Protein AF-A0A1B8NXX7-F1 (afdb_monomer)

Solvent-accessible surface area (backbone atoms only — not comparable to full-atom values): 15300 Å² total; per-residue (Å²): 86,82,46,83,43,42,28,40,75,86,68,54,41,67,58,52,61,53,50,56,52,49,51,54,49,50,52,52,58,51,59,72,60,68,81,78,84,85,76,93,71,86,88,77,88,86,77,96,66,80,82,75,74,80,62,68,41,69,60,50,75,46,65,58,26,34,38,41,37,36,33,58,68,74,38,28,37,39,37,39,34,59,30,30,37,42,32,43,58,38,33,61,90,40,70,19,51,37,38,36,35,36,33,40,34,34,22,77,40,79,88,56,92,66,47,47,30,40,32,45,37,39,38,39,29,32,39,28,50,34,69,92,72,37,37,30,36,34,31,59,29,37,36,42,34,45,32,26,53,48,89,50,88,55,66,27,41,40,36,39,36,23,55,33,36,36,42,30,64,79,75,34,30,40,38,35,40,67,28,36,40,39,36,37,42,58,42,77,84,68,15,96,51,77,43,56,35,40,32,38,31,30,38,43,31,37,63,79,79,23,32,35,39,41,35,70,32,36,39,35,41,69,79,59,43,39,34,38,34,39,37,40,35,37,43,66,88,80,65,25,31,40,39,37,43,40,38,37,53,74,23,40,48,54,67,57,26,56,45,53,75,60,66,74,94,65,99,50,95,67,64,54,53,71,43,63,44,76,45,80,45,71,51,66,60,66,95,69,85,85,85,127

Organism: Halomonas elongata (NCBI:txid2746)

Secondary structure (DSSP, 8-state):
-EEEEEE-TTS-BTTHHHHHHHHHHHHHHHHHHTTS--------------------EEEEEEEEEEEEEEETTTTEEEEEEEEEEEEEEE-TTS-EEEEEEEEEEEES-TT--S-SEEEEEEEEEEEE--TTTTEEEEEEEEEEEEEEETT---PEEEEEEEEEEEEETTTTEEEEEEEEEEEEE--GGG-SS-EEEEEEEEEEEETTTTEEEEEEEEEE-STT-EEEEEEEEE-TTTS-EEEEEEEEEEE-SHHHHHHTT-----SSTTTTSSEEEEEEEEEE--S-----

Structure (mmCIF, N/CA/C/O backbone):
data_AF-A0A1B8NXX7-F1
#
_entry.id   AF-A0A1B8NXX7-F1
#
loop_
_atom_site.group_PDB
_atom_site.id
_atom_site.type_symbol
_atom_site.label_atom_id
_atom_site.label_alt_id
_atom_site.label_comp_id
_atom_site.label_asym_id
_atom_site.label_entity_id
_atom_site.label_seq_id
_atom_site.pdbx_PDB_ins_code
_atom_site.Cartn_x
_atom_site.Cartn_y
_atom_site.Cartn_z
_atom_site.occupancy
_atom_site.B_iso_or_equiv
_atom_site.auth_seq_id
_atom_site.auth_comp_id
_atom_site.auth_asym_id
_atom_site.auth_atom_id
_atom_site.pdbx_PDB_model_num
ATOM 1 N N . MET A 1 1 ? -15.803 -15.867 15.260 1.00 80.62 1 MET A N 1
ATOM 2 C CA . MET A 1 1 ? -16.805 -14.784 15.061 1.00 80.62 1 MET A CA 1
ATOM 3 C C . MET A 1 1 ? -17.090 -14.702 13.572 1.00 80.62 1 MET A C 1
ATOM 5 O O . MET A 1 1 ? -16.125 -14.810 12.835 1.00 80.62 1 MET A O 1
ATOM 9 N N . LEU A 1 2 ? -18.342 -14.543 13.132 1.00 87.62 2 LEU A N 1
ATOM 10 C CA . LEU A 1 2 ? -18.685 -14.386 11.712 1.00 87.62 2 LEU A CA 1
ATOM 11 C C . LEU A 1 2 ? -19.425 -13.062 11.512 1.00 87.62 2 LEU A C 1
ATOM 13 O O . LEU A 1 2 ? -20.408 -12.810 12.207 1.00 87.62 2 LEU A O 1
ATOM 17 N N . LEU A 1 3 ? -18.960 -12.244 10.573 1.00 88.62 3 LEU A N 1
ATOM 18 C CA . LEU A 1 3 ? -19.584 -10.983 10.190 1.00 88.62 3 LEU A CA 1
ATOM 19 C C . LEU A 1 3 ? -19.850 -10.986 8.683 1.00 88.62 3 LEU A C 1
ATOM 21 O O . LEU A 1 3 ? -18.942 -11.250 7.905 1.00 88.62 3 LEU A O 1
ATOM 25 N N . ASN A 1 4 ? -21.080 -10.681 8.276 1.00 91.00 4 ASN A N 1
ATOM 26 C CA . ASN A 1 4 ? -21.446 -10.560 6.866 1.00 91.00 4 ASN A CA 1
ATOM 27 C C . ASN A 1 4 ? -21.765 -9.097 6.563 1.00 91.00 4 ASN A C 1
ATOM 29 O O . ASN A 1 4 ? -22.734 -8.544 7.087 1.00 91.00 4 ASN A O 1
ATOM 33 N N . LEU A 1 5 ? -20.934 -8.486 5.732 1.00 90.75 5 LEU A N 1
ATOM 34 C CA . LEU A 1 5 ? -21.058 -7.125 5.247 1.00 90.75 5 LEU A CA 1
ATOM 35 C C . LEU A 1 5 ? -21.502 -7.175 3.785 1.00 90.75 5 LEU A C 1
ATOM 37 O O . LEU A 1 5 ? -20.964 -7.940 2.987 1.00 90.75 5 LEU A O 1
ATOM 41 N N . ALA A 1 6 ? -22.497 -6.377 3.427 1.00 88.62 6 ALA A N 1
ATOM 42 C CA . ALA A 1 6 ? -22.993 -6.307 2.062 1.00 88.62 6 ALA A CA 1
ATOM 43 C C . ALA A 1 6 ? -23.267 -4.857 1.687 1.00 88.62 6 ALA A C 1
ATOM 45 O O . ALA A 1 6 ? -23.972 -4.168 2.424 1.00 88.62 6 ALA A O 1
ATOM 46 N N . ARG A 1 7 ? -22.720 -4.433 0.547 1.00 90.38 7 ARG A N 1
ATOM 47 C CA . ARG A 1 7 ? -23.064 -3.197 -0.150 1.00 90.38 7 ARG A CA 1
ATOM 48 C C . ARG A 1 7 ? -23.963 -3.531 -1.334 1.00 90.38 7 ARG A C 1
ATOM 50 O O . ARG A 1 7 ? -23.634 -4.409 -2.137 1.00 90.38 7 ARG A O 1
ATOM 57 N N . ASP A 1 8 ? -25.107 -2.861 -1.405 1.00 86.19 8 ASP A N 1
ATOM 58 C CA . ASP A 1 8 ? -26.057 -3.009 -2.506 1.00 86.19 8 ASP A CA 1
ATOM 59 C C . ASP A 1 8 ? -25.653 -2.189 -3.748 1.00 86.19 8 ASP A C 1
ATOM 61 O O . ASP A 1 8 ? -24.678 -1.440 -3.735 1.00 86.19 8 ASP A O 1
ATOM 65 N N . GLU A 1 9 ? -26.408 -2.332 -4.841 1.00 85.69 9 GLU A N 1
ATOM 66 C CA . GLU A 1 9 ? -26.177 -1.611 -6.106 1.00 85.69 9 GLU A CA 1
ATOM 67 C C . GLU A 1 9 ? -26.299 -0.084 -5.966 1.00 85.69 9 GLU A C 1
ATOM 69 O O . GLU A 1 9 ? -25.769 0.659 -6.789 1.00 85.69 9 GLU A O 1
ATOM 74 N N . SER A 1 10 ? -26.985 0.397 -4.922 1.00 83.56 10 SER A N 1
ATOM 75 C CA . SER A 1 10 ? -27.100 1.826 -4.617 1.00 83.56 10 SER A CA 1
ATOM 76 C C . SER A 1 10 ? -25.928 2.359 -3.788 1.00 83.56 10 SER A C 1
ATOM 78 O O . SER A 1 10 ? -25.893 3.547 -3.470 1.00 83.56 10 SER A O 1
ATOM 80 N N . GLY A 1 11 ? -24.965 1.496 -3.448 1.00 79.75 11 GLY A N 1
ATOM 81 C CA . GLY A 1 11 ? -23.785 1.830 -2.659 1.00 79.75 11 GLY A CA 1
ATOM 82 C C . GLY A 1 11 ? -23.995 1.752 -1.144 1.00 79.75 11 GLY A C 1
ATOM 83 O O . GLY A 1 11 ? -23.037 1.961 -0.399 1.00 79.75 11 GLY A O 1
ATOM 84 N N . ARG A 1 12 ? -25.200 1.401 -0.676 1.00 84.12 12 ARG A N 1
ATOM 85 C CA . ARG A 1 12 ? -25.544 1.360 0.751 1.00 84.12 12 ARG A CA 1
ATOM 86 C C . ARG A 1 12 ? -25.108 0.049 1.393 1.00 84.12 12 ARG A C 1
ATOM 88 O O . ARG A 1 12 ? -25.485 -1.037 0.946 1.00 84.12 12 ARG A O 1
ATOM 95 N N . GLY A 1 13 ? -24.333 0.150 2.468 1.00 86.62 13 GLY A N 1
ATOM 96 C CA . GLY A 1 13 ? -23.908 -0.981 3.291 1.00 86.62 13 GLY A CA 1
ATOM 97 C C . GLY A 1 13 ? -24.929 -1.387 4.360 1.00 86.62 13 GLY A C 1
ATOM 98 O O . GLY A 1 13 ? -25.549 -0.542 5.001 1.00 86.62 13 GLY A O 1
ATOM 99 N N . ASN A 1 14 ? -25.043 -2.682 4.668 1.00 86.31 14 ASN A N 1
ATOM 100 C CA . ASN A 1 14 ? -25.844 -3.151 5.812 1.00 86.31 14 ASN A CA 1
ATOM 101 C C . ASN A 1 14 ? -25.307 -2.677 7.184 1.00 86.31 14 ASN A C 1
ATOM 103 O O . ASN A 1 14 ? -26.033 -2.731 8.177 1.00 86.31 14 ASN A O 1
ATOM 107 N N . TRP A 1 15 ? -24.054 -2.212 7.251 1.00 84.81 15 TRP A N 1
ATOM 108 C CA . TRP A 1 15 ? -23.453 -1.618 8.450 1.00 84.81 15 TRP A CA 1
ATOM 109 C C . TRP A 1 15 ? -23.796 -0.136 8.639 1.00 84.81 15 TRP A C 1
ATOM 111 O O . TRP A 1 15 ? -23.736 0.341 9.768 1.00 84.81 15 TRP A O 1
ATOM 121 N N . GLU A 1 16 ? -24.194 0.586 7.590 1.00 82.00 16 GLU A N 1
ATOM 122 C CA . GLU A 1 16 ? -24.576 2.003 7.702 1.00 82.00 16 GLU A CA 1
ATOM 123 C C . GLU A 1 16 ? -25.810 2.147 8.592 1.00 82.00 16 GLU A C 1
ATOM 125 O O . GLU A 1 16 ? -25.815 2.942 9.523 1.00 82.00 16 GLU A O 1
ATOM 130 N N . THR A 1 17 ? -26.791 1.255 8.431 1.00 77.94 17 THR A N 1
ATOM 131 C CA . THR A 1 17 ? -27.968 1.203 9.309 1.00 77.94 17 THR A CA 1
ATOM 132 C C . THR A 1 17 ? -27.603 0.922 10.771 1.00 77.94 17 THR A C 1
ATOM 134 O O . THR A 1 17 ? -28.289 1.391 11.675 1.00 77.94 17 THR A O 1
ATOM 137 N N . LEU A 1 18 ? -26.534 0.160 11.036 1.00 77.50 18 LEU A N 1
ATOM 138 C CA . LEU A 1 18 ? -26.056 -0.074 12.404 1.00 77.50 18 LEU A CA 1
ATOM 139 C C . LEU A 1 18 ? -25.405 1.183 12.994 1.00 77.50 18 LEU A C 1
ATOM 141 O O . LEU A 1 18 ? -25.612 1.458 14.172 1.00 77.50 18 LEU A O 1
ATOM 145 N N . ILE A 1 19 ? -24.658 1.944 12.192 1.00 76.81 19 ILE A N 1
ATOM 146 C CA . ILE A 1 19 ? -24.035 3.206 12.614 1.00 76.81 19 ILE A CA 1
ATOM 147 C C . ILE A 1 19 ? -25.118 4.257 12.883 1.00 76.81 19 ILE A C 1
ATOM 149 O O . ILE A 1 19 ? -25.171 4.785 13.988 1.00 76.81 19 ILE A O 1
ATOM 153 N N . GLU A 1 20 ? -26.066 4.447 11.961 1.00 76.81 20 GLU A N 1
ATOM 154 C CA . GLU A 1 20 ? -27.216 5.354 12.128 1.00 76.81 20 GLU A CA 1
ATOM 155 C C . GLU A 1 20 ? -28.037 5.021 13.391 1.00 76.81 20 GLU A C 1
ATOM 157 O O . GLU A 1 20 ? -28.522 5.899 14.111 1.00 76.81 20 GLU A O 1
ATOM 162 N N . GLN A 1 21 ? -28.190 3.729 13.702 1.00 71.62 21 GLN A N 1
ATOM 163 C CA . GLN A 1 21 ? -28.854 3.274 14.926 1.00 71.62 21 GLN A CA 1
ATOM 164 C C . GLN A 1 21 ? -28.031 3.527 16.194 1.00 71.62 21 GLN A C 1
ATOM 166 O O . GLN A 1 21 ? -28.613 3.737 17.259 1.00 71.62 21 GLN A O 1
ATOM 171 N N . LEU A 1 22 ? -26.701 3.467 16.121 1.00 71.94 22 LEU A N 1
ATOM 172 C CA . LEU A 1 22 ? -25.828 3.757 17.259 1.00 71.94 22 LEU A CA 1
ATOM 173 C C . LEU A 1 22 ? -25.773 5.263 17.534 1.00 71.94 22 LEU A C 1
ATOM 175 O O . LEU A 1 22 ? -25.890 5.659 18.692 1.00 71.94 22 LEU A O 1
ATOM 179 N N . GLU A 1 23 ? -25.692 6.085 16.490 1.00 72.62 23 GLU A N 1
ATOM 180 C CA . GLU A 1 23 ? -25.709 7.550 16.575 1.00 72.62 23 GLU A CA 1
ATOM 181 C C . GLU A 1 23 ? -27.043 8.055 17.139 1.00 72.62 23 GLU A C 1
ATOM 183 O O . GLU A 1 23 ? -27.062 8.746 18.157 1.00 72.62 23 GLU A O 1
ATOM 188 N N . SER A 1 24 ? -28.174 7.591 16.592 1.00 67.38 24 SER A N 1
ATOM 189 C CA . SER A 1 24 ? -29.511 7.959 17.093 1.00 67.38 24 SER A CA 1
ATOM 190 C C . SER A 1 24 ? -29.778 7.495 18.532 1.00 67.38 24 SER A C 1
ATOM 192 O O . SER A 1 24 ? -30.510 8.153 19.276 1.00 67.38 24 SER A O 1
ATOM 194 N N . ARG A 1 25 ? -29.184 6.377 18.977 1.00 64.12 25 ARG A N 1
ATOM 195 C CA . ARG A 1 25 ? -29.268 5.934 20.382 1.00 64.12 25 ARG A CA 1
ATOM 196 C C . ARG A 1 25 ? -28.368 6.753 21.302 1.00 64.12 25 ARG A C 1
ATOM 198 O O . ARG A 1 25 ? -28.756 6.968 22.449 1.00 64.12 25 ARG A O 1
ATOM 205 N N . GLY A 1 26 ? -27.204 7.187 20.820 1.00 58.75 26 GLY A N 1
ATOM 206 C CA . GLY A 1 26 ? -26.323 8.114 21.529 1.00 58.75 26 GLY A CA 1
ATOM 207 C C . GLY A 1 26 ? -27.024 9.445 21.789 1.00 58.75 26 GLY A C 1
ATOM 208 O O . GLY A 1 26 ? -27.137 9.863 22.939 1.00 58.75 26 GLY A O 1
ATOM 209 N N . GLU A 1 27 ? -27.632 10.021 20.750 1.00 57.03 27 GLU A N 1
ATOM 210 C CA . GLU A 1 27 ? -28.419 11.257 20.843 1.00 57.03 27 GLU A CA 1
ATOM 211 C C . GLU A 1 27 ? -29.647 11.111 21.755 1.00 57.03 27 GLU A C 1
ATOM 213 O O . GLU A 1 27 ? -29.958 12.010 22.535 1.00 57.03 27 GLU A O 1
ATOM 218 N N . ALA A 1 28 ? -30.341 9.967 21.717 1.00 57.09 28 ALA A N 1
ATOM 219 C CA . ALA A 1 28 ? -31.478 9.702 22.600 1.00 57.09 28 ALA A CA 1
ATOM 220 C C . ALA A 1 28 ? -31.059 9.541 24.075 1.00 57.09 28 ALA A C 1
ATOM 222 O O . ALA A 1 28 ? -31.780 9.982 24.969 1.00 57.09 28 ALA A O 1
ATOM 223 N N . ALA A 1 29 ? -29.900 8.935 24.349 1.00 52.94 29 ALA A N 1
ATOM 224 C CA . ALA A 1 29 ? -29.359 8.829 25.704 1.00 52.94 29 ALA A CA 1
ATOM 225 C C . ALA A 1 29 ? -28.900 10.197 26.244 1.00 52.94 29 ALA A C 1
ATOM 227 O O . ALA A 1 29 ? -29.138 10.508 27.411 1.00 52.94 29 ALA A O 1
ATOM 228 N N . GLU A 1 30 ? -28.315 11.037 25.388 1.00 48.12 30 GLU A N 1
ATOM 229 C CA . GLU A 1 30 ? -27.894 12.404 25.713 1.00 48.12 30 GLU A CA 1
ATOM 230 C C . GLU A 1 30 ? -29.099 13.347 25.908 1.00 48.12 30 GLU A C 1
ATOM 232 O O . GLU A 1 30 ? -29.152 14.118 26.867 1.00 48.12 30 GLU A O 1
ATOM 237 N N . SER A 1 31 ? -30.150 13.190 25.096 1.00 50.47 31 SER A N 1
ATOM 238 C CA . SER A 1 31 ? -31.440 13.887 25.218 1.00 50.47 31 SER A CA 1
ATOM 239 C C . SER A 1 31 ? -32.171 13.601 26.537 1.00 50.47 31 SER A C 1
ATOM 241 O O . SER A 1 31 ? -32.810 14.503 27.088 1.00 50.47 31 SER A O 1
ATOM 243 N N . VAL A 1 32 ? -32.080 12.377 27.067 1.00 52.72 32 VAL A N 1
ATOM 244 C CA . VAL A 1 32 ? -32.703 11.994 28.350 1.00 52.72 32 VAL A CA 1
ATOM 245 C C . VAL A 1 32 ? -31.950 12.586 29.551 1.00 52.72 32 VAL A C 1
ATOM 247 O O . VAL A 1 32 ? -32.547 12.791 30.607 1.00 52.72 32 VAL A O 1
ATOM 250 N N . LEU A 1 33 ? -30.668 12.924 29.391 1.00 49.09 33 LEU A N 1
ATOM 251 C CA . LEU A 1 33 ? -29.847 13.564 30.425 1.00 49.09 33 LEU A CA 1
ATOM 252 C C . LEU A 1 33 ? -29.915 15.108 30.390 1.00 49.09 33 LEU A C 1
ATOM 254 O O . LEU A 1 33 ? -29.458 15.763 31.328 1.00 49.09 33 LEU A O 1
ATOM 258 N N . ALA A 1 34 ? -30.511 15.701 29.349 1.00 47.78 34 ALA A N 1
ATOM 259 C CA . ALA A 1 34 ? -30.426 17.135 29.062 1.00 47.78 34 ALA A CA 1
ATOM 260 C C . ALA A 1 34 ? -31.384 18.078 29.836 1.00 47.78 34 ALA A C 1
ATOM 262 O O . ALA A 1 34 ? -31.214 19.293 29.715 1.00 47.78 34 ALA A O 1
ATOM 263 N N . PRO A 1 35 ? -32.338 17.617 30.677 1.00 49.75 35 PRO A N 1
ATOM 264 C CA . PRO A 1 35 ? -32.874 18.518 31.697 1.00 49.75 35 PRO A CA 1
ATOM 265 C C . PRO A 1 35 ? -33.029 17.831 33.062 1.00 49.75 35 PRO A C 1
ATOM 267 O O . PRO A 1 35 ? -34.138 17.652 33.558 1.00 49.75 35 PRO A O 1
ATOM 270 N N . ALA A 1 36 ? -31.914 17.488 33.711 1.00 44.44 36 ALA A N 1
ATOM 271 C CA . ALA A 1 36 ? -31.876 17.260 35.165 1.00 44.44 36 ALA A CA 1
ATOM 272 C C . ALA A 1 36 ? -30.928 18.230 35.905 1.00 44.44 36 ALA A C 1
ATOM 274 O O . ALA A 1 36 ? -30.632 18.032 37.080 1.00 44.44 36 ALA A O 1
ATOM 275 N N . SER A 1 37 ? -30.506 19.314 35.245 1.00 48.91 37 SER A N 1
ATOM 276 C CA . SER A 1 37 ? -29.650 20.363 35.817 1.00 48.91 37 SER A CA 1
ATOM 277 C C . SER A 1 37 ? -30.379 21.706 35.830 1.00 48.91 37 SER A C 1
ATOM 279 O O . SER A 1 37 ? -30.049 22.622 35.085 1.00 48.91 37 SER A O 1
ATOM 281 N N . ALA A 1 38 ? -31.408 21.828 36.668 1.00 43.38 38 ALA A N 1
ATOM 282 C CA . ALA A 1 38 ? -31.997 23.121 37.010 1.00 43.38 38 ALA A CA 1
ATOM 283 C C . ALA A 1 38 ? -32.486 23.114 38.464 1.00 43.38 38 ALA A C 1
ATOM 285 O O . ALA A 1 38 ? -33.669 22.960 38.753 1.00 43.38 38 ALA A O 1
ATOM 286 N N . GLY A 1 39 ? -31.548 23.295 39.389 1.00 35.66 39 GLY A N 1
ATOM 287 C CA . GLY A 1 39 ? -31.825 23.680 40.768 1.00 35.66 39 GLY A CA 1
ATOM 288 C C . GLY A 1 39 ? -30.662 24.534 41.271 1.00 35.66 39 GLY A C 1
ATOM 289 O O . GLY A 1 39 ? -29.525 24.073 41.193 1.00 35.66 39 GLY A O 1
ATOM 290 N N . PRO A 1 40 ? -30.882 25.779 41.729 1.00 42.19 40 PRO A N 1
ATOM 291 C CA . PRO A 1 40 ? -29.787 26.609 42.196 1.00 42.19 40 PRO A CA 1
ATOM 292 C C . PRO A 1 40 ? -29.363 26.120 43.581 1.00 42.19 40 PRO A C 1
ATOM 294 O O . PRO A 1 40 ? -30.152 26.184 44.522 1.00 42.19 40 PRO A O 1
ATOM 297 N N . ASN A 1 41 ? -28.120 25.658 43.713 1.00 36.56 41 ASN A N 1
ATOM 298 C CA . ASN A 1 41 ? -27.480 25.513 45.015 1.00 36.56 41 ASN A CA 1
ATOM 299 C C . ASN A 1 41 ? -26.355 26.555 45.119 1.00 36.56 41 ASN A C 1
ATOM 301 O O . ASN A 1 41 ? -25.335 26.400 44.445 1.00 36.56 41 ASN A O 1
ATOM 305 N N . PRO A 1 42 ? -26.529 27.643 45.889 1.00 46.88 42 PRO A N 1
ATOM 306 C CA . PRO A 1 42 ? -25.402 28.451 46.316 1.00 46.88 42 PRO A CA 1
ATOM 307 C C . PRO A 1 42 ? -24.670 27.666 47.415 1.00 46.88 42 PRO A C 1
ATOM 309 O O . PRO A 1 42 ? -25.308 27.070 48.275 1.00 46.88 42 PRO A O 1
ATOM 312 N N . ASP A 1 43 ? -23.343 27.665 47.369 1.00 44.78 43 ASP A N 1
ATOM 313 C CA . ASP A 1 43 ? -22.433 26.965 48.287 1.00 44.78 43 ASP A CA 1
ATOM 314 C C . ASP A 1 43 ? -22.264 25.453 48.056 1.00 44.78 43 ASP A C 1
ATOM 316 O O . ASP A 1 43 ? -22.745 24.600 48.800 1.00 44.78 43 ASP A O 1
ATOM 320 N N . ALA A 1 44 ? -21.444 25.125 47.057 1.00 35.25 44 ALA A N 1
ATOM 321 C CA . ALA A 1 44 ? -20.564 23.964 47.115 1.00 35.25 44 ALA A CA 1
ATOM 322 C C . ALA A 1 44 ? -19.275 24.286 46.350 1.00 35.25 44 ALA A C 1
ATOM 324 O O . ALA A 1 44 ? -19.182 24.138 45.135 1.00 35.25 44 ALA A O 1
ATOM 325 N N . THR A 1 45 ? -18.277 24.786 47.071 1.00 40.41 45 THR A N 1
ATOM 326 C CA . THR A 1 45 ? -16.886 24.575 46.682 1.00 40.41 45 THR A CA 1
ATOM 327 C C . THR A 1 45 ? -16.548 23.091 46.857 1.00 40.41 45 THR A C 1
ATOM 329 O O . THR A 1 45 ? -17.081 22.445 47.759 1.00 40.41 45 THR A O 1
ATOM 332 N N . VAL A 1 46 ? -15.606 22.617 46.033 1.00 34.41 46 VAL A N 1
ATOM 333 C CA . VAL A 1 46 ? -14.827 21.362 46.105 1.00 34.41 46 VAL A CA 1
ATOM 334 C C . VAL A 1 46 ? -15.106 20.335 44.983 1.00 34.41 46 VAL A C 1
ATOM 336 O O . VAL A 1 46 ? -16.114 19.636 44.963 1.00 34.41 46 VAL A O 1
ATOM 339 N N . ASP A 1 47 ? -14.082 20.272 44.120 1.00 31.73 47 ASP A N 1
ATOM 340 C CA . ASP A 1 47 ? -13.539 19.199 43.274 1.00 31.73 47 ASP A CA 1
ATOM 341 C C . ASP A 1 47 ? -14.271 18.717 42.011 1.00 31.73 47 ASP A C 1
ATOM 343 O O . ASP A 1 47 ? -14.978 17.710 41.984 1.00 31.73 47 ASP A O 1
ATOM 347 N N . GLU A 1 48 ? -13.895 19.352 40.893 1.00 38.94 48 GLU A N 1
ATOM 348 C CA . GLU A 1 48 ? -13.763 18.696 39.591 1.00 38.94 48 GLU A CA 1
ATOM 349 C C . GLU A 1 48 ? -12.732 17.558 39.685 1.00 38.94 48 GLU A C 1
ATOM 351 O O . GLU A 1 48 ? -11.535 17.725 39.469 1.00 38.94 48 GLU A O 1
ATOM 356 N N . SER A 1 49 ? -13.192 16.362 40.027 1.00 37.25 49 SER A N 1
ATOM 357 C CA . SER A 1 49 ? -12.477 15.123 39.732 1.00 37.25 49 SER A CA 1
ATOM 358 C C . SER A 1 49 ? -13.402 14.255 38.903 1.00 37.25 49 SER A C 1
ATOM 360 O O . SER A 1 49 ? -14.074 13.357 39.411 1.00 37.25 49 SER A O 1
ATOM 362 N N . GLY A 1 50 ? -13.453 14.560 37.604 1.00 38.94 50 GLY A N 1
ATOM 363 C CA . GLY A 1 50 ? -13.948 13.619 36.613 1.00 38.94 50 GLY A CA 1
ATOM 364 C C . GLY A 1 50 ? -13.188 12.311 36.800 1.00 38.94 50 GLY A C 1
ATOM 365 O O . GLY A 1 50 ? -11.966 12.275 36.669 1.00 38.94 50 GLY A O 1
ATOM 366 N N . LEU A 1 51 ? -13.901 11.260 37.197 1.00 33.97 51 LEU A N 1
ATOM 367 C CA . LEU A 1 51 ? -13.359 9.917 37.354 1.00 33.97 51 LEU A CA 1
ATOM 368 C C . LEU A 1 51 ? -12.871 9.431 35.984 1.00 33.97 51 LEU A C 1
ATOM 370 O O . LEU A 1 51 ? -13.616 8.796 35.240 1.00 33.97 51 LEU A O 1
ATOM 374 N N . SER A 1 52 ? -11.614 9.718 35.650 1.00 45.28 52 SER A N 1
ATOM 375 C CA . SER A 1 52 ? -10.895 9.014 34.599 1.00 45.28 52 SER A CA 1
ATOM 376 C C . SER A 1 52 ? -10.693 7.588 35.095 1.00 45.28 52 SER A C 1
ATOM 378 O O . SER A 1 52 ? -9.755 7.254 35.821 1.00 45.28 52 SER A O 1
ATOM 380 N N . VAL A 1 53 ? -11.645 6.715 34.770 1.00 50.59 53 VAL A N 1
ATOM 381 C CA . VAL A 1 53 ? -11.431 5.279 34.903 1.00 50.59 53 VAL A CA 1
ATOM 382 C C . VAL A 1 53 ? -10.278 4.959 33.961 1.00 50.59 53 VAL A C 1
ATOM 384 O O . VAL A 1 53 ? -10.469 4.875 32.753 1.00 50.59 53 VAL A O 1
ATOM 387 N N . ALA A 1 54 ? -9.071 4.829 34.513 1.00 53.97 54 ALA A N 1
ATOM 388 C CA . ALA A 1 54 ? -7.892 4.392 33.783 1.00 53.97 54 ALA A CA 1
ATOM 389 C C . ALA A 1 54 ? -8.105 2.928 33.369 1.00 53.97 54 ALA A C 1
ATOM 391 O O . ALA A 1 54 ? -7.680 1.993 34.055 1.00 53.97 54 ALA A O 1
ATOM 392 N N . LEU A 1 55 ? -8.844 2.734 32.275 1.00 60.91 55 LEU A N 1
ATOM 393 C CA . LEU A 1 55 ? -9.190 1.437 31.725 1.00 60.91 55 LEU A CA 1
ATOM 394 C C . LEU A 1 55 ? -7.914 0.800 31.176 1.00 60.91 55 LEU A C 1
ATOM 396 O O . LEU A 1 55 ? -7.493 1.059 30.056 1.00 60.91 55 LEU A O 1
ATOM 400 N N . ASN A 1 56 ? -7.279 -0.030 31.994 1.00 62.31 56 ASN A N 1
ATOM 401 C CA . ASN A 1 56 ? -6.144 -0.843 31.584 1.00 62.31 56 ASN A CA 1
ATOM 402 C C . ASN A 1 56 ? -6.646 -2.255 31.309 1.00 62.31 56 ASN A C 1
ATOM 404 O O . ASN A 1 56 ? -6.957 -3.002 32.238 1.00 62.31 56 ASN A O 1
ATOM 408 N N . ILE A 1 57 ? -6.721 -2.631 30.035 1.00 75.75 57 ILE A N 1
ATOM 409 C CA . ILE A 1 57 ? -7.105 -3.987 29.651 1.00 75.75 57 ILE A CA 1
ATOM 410 C C . ILE A 1 57 ? -5.823 -4.809 29.518 1.00 75.75 57 ILE A C 1
ATOM 412 O O . ILE A 1 57 ? -4.968 -4.535 28.676 1.00 75.75 57 ILE A O 1
ATOM 416 N N . ALA A 1 58 ? -5.682 -5.840 30.353 1.00 69.69 58 ALA A N 1
ATOM 417 C CA . ALA A 1 58 ? -4.478 -6.674 30.384 1.00 69.69 58 ALA A CA 1
ATOM 418 C C . ALA A 1 58 ? -4.145 -7.270 29.003 1.00 69.69 58 ALA A C 1
ATOM 420 O O . ALA A 1 58 ? -2.992 -7.255 28.564 1.00 69.69 58 ALA A O 1
ATOM 421 N N . SER A 1 59 ? -5.163 -7.748 28.288 1.00 80.50 59 SER A N 1
ATOM 422 C CA . SER A 1 59 ? -5.033 -8.192 26.905 1.00 80.50 59 SER A CA 1
ATOM 423 C C . SER A 1 59 ? -6.373 -8.190 26.189 1.00 80.50 59 SER A C 1
ATOM 425 O O . SER A 1 59 ? -7.387 -8.544 26.788 1.00 80.50 59 SER A O 1
ATOM 427 N N . VAL A 1 60 ? -6.351 -7.888 24.896 1.00 83.19 60 VAL A N 1
ATOM 428 C CA . VAL A 1 60 ? -7.479 -8.100 23.983 1.00 83.19 60 VAL A CA 1
ATOM 429 C C . VAL A 1 60 ? -7.075 -9.186 23.002 1.00 83.19 60 VAL A C 1
ATOM 431 O O . VAL A 1 60 ? -5.966 -9.150 22.468 1.00 83.19 60 VAL A O 1
ATOM 434 N N . GLN A 1 61 ? -7.952 -10.165 22.792 1.00 85.94 61 GLN A N 1
ATOM 435 C CA . GLN A 1 61 ? -7.727 -11.238 21.836 1.00 85.94 61 GLN A CA 1
ATOM 436 C C . GLN A 1 61 ? -8.990 -11.499 21.024 1.00 85.94 61 GLN A C 1
ATOM 438 O O . GLN A 1 61 ? -10.062 -11.724 21.582 1.00 85.94 61 GLN A O 1
ATOM 443 N N . VAL A 1 62 ? -8.833 -11.504 19.708 1.00 87.12 62 VAL A N 1
ATOM 444 C CA . VAL A 1 62 ? -9.804 -12.046 18.761 1.00 87.12 62 VAL A CA 1
ATOM 445 C C . VAL A 1 62 ? -9.143 -13.257 18.129 1.00 87.12 62 VAL A C 1
ATOM 447 O O . VAL A 1 62 ? -8.002 -13.158 17.684 1.00 87.12 62 VAL A O 1
ATOM 450 N N . HIS A 1 63 ? -9.844 -14.386 18.100 1.00 90.75 63 HIS A N 1
ATOM 451 C CA . HIS A 1 63 ? -9.356 -15.621 17.490 1.00 90.75 63 HIS A CA 1
ATOM 452 C C . HIS A 1 63 ? -10.339 -16.100 16.436 1.00 90.75 63 HIS A C 1
ATOM 454 O O . HIS A 1 63 ? -11.551 -16.104 16.681 1.00 90.75 63 HIS A O 1
ATOM 460 N N . GLN A 1 64 ? -9.805 -16.530 15.292 1.00 85.88 64 GLN A N 1
ATOM 461 C CA . GLN A 1 64 ? -10.568 -17.172 14.216 1.00 85.88 64 GLN A CA 1
ATOM 462 C C . GLN A 1 64 ? -11.830 -16.374 13.836 1.00 85.88 64 GLN A C 1
ATOM 464 O O . GLN A 1 64 ? -12.949 -16.894 13.757 1.00 85.88 64 GLN A O 1
ATOM 469 N N . GLY A 1 65 ? -11.663 -15.062 13.674 1.00 90.00 65 GLY A N 1
ATOM 470 C CA . GLY A 1 65 ? -12.679 -14.215 13.072 1.00 90.00 65 GLY A CA 1
ATOM 471 C C . GLY A 1 65 ? -12.809 -14.509 11.578 1.00 90.00 65 GLY A C 1
ATOM 472 O O . GLY A 1 65 ? -11.829 -14.858 10.918 1.00 90.00 65 GLY A O 1
ATOM 473 N N . GLN A 1 66 ? -14.020 -14.349 11.063 1.00 94.00 66 GLN A N 1
ATOM 474 C CA . GLN A 1 66 ? -14.318 -14.364 9.644 1.00 94.00 66 GLN A CA 1
ATOM 475 C C . GLN A 1 66 ? -15.203 -13.165 9.309 1.00 94.00 66 GLN A C 1
ATOM 477 O O . GLN A 1 66 ? -16.181 -12.892 10.013 1.00 94.00 66 GLN A O 1
ATOM 482 N N . VAL A 1 67 ? -14.858 -12.459 8.239 1.00 93.00 67 VAL A N 1
ATOM 483 C CA . VAL A 1 67 ? -15.661 -11.375 7.677 1.00 93.00 67 VAL A CA 1
ATOM 484 C C . VAL A 1 67 ? -15.879 -11.671 6.204 1.00 93.00 67 VAL A C 1
ATOM 486 O O . VAL A 1 67 ? -14.918 -11.830 5.464 1.00 93.00 67 VAL A O 1
ATOM 489 N N . ASN A 1 68 ? -17.131 -11.720 5.777 1.00 92.88 68 ASN A N 1
ATOM 490 C CA . ASN A 1 68 ? -17.486 -11.832 4.371 1.00 92.88 68 ASN A CA 1
ATOM 491 C C . ASN A 1 68 ? -18.019 -10.477 3.926 1.00 92.88 68 ASN A C 1
ATOM 493 O O . ASN A 1 68 ? -19.006 -10.006 4.486 1.00 92.88 68 ASN A O 1
ATOM 497 N N . TYR A 1 69 ? -17.383 -9.852 2.946 1.00 91.50 69 TYR A N 1
ATOM 498 C CA . TYR A 1 69 ? -17.819 -8.599 2.353 1.00 91.50 69 TYR A CA 1
ATOM 499 C C . TYR A 1 69 ? -18.241 -8.830 0.904 1.00 91.50 69 TYR A C 1
ATOM 501 O O . TYR A 1 69 ? -17.463 -9.330 0.098 1.00 91.50 69 TYR A O 1
ATOM 509 N N . ARG A 1 70 ? -19.483 -8.486 0.562 1.00 90.19 70 ARG A N 1
ATOM 510 C CA . ARG A 1 70 ? -19.991 -8.525 -0.814 1.00 90.19 70 ARG A CA 1
ATOM 511 C C . ARG A 1 70 ? -20.287 -7.110 -1.286 1.00 90.19 70 ARG A C 1
ATOM 513 O O . ARG A 1 70 ? -21.077 -6.414 -0.656 1.00 90.19 70 ARG A O 1
ATOM 520 N N . ASP A 1 71 ? -19.693 -6.724 -2.403 1.00 87.38 71 ASP A N 1
ATOM 521 C CA . ASP A 1 71 ? -19.917 -5.444 -3.060 1.00 87.38 71 ASP A CA 1
ATOM 522 C C . ASP A 1 71 ? -20.613 -5.682 -4.402 1.00 87.38 71 ASP A C 1
ATOM 524 O O . ASP A 1 71 ? -19.991 -6.156 -5.351 1.00 87.38 71 ASP A O 1
ATOM 528 N N . ALA A 1 72 ? -21.919 -5.408 -4.467 1.00 83.75 72 ALA A N 1
ATOM 529 C CA . ALA A 1 72 ? -22.687 -5.577 -5.701 1.00 83.75 72 ALA A CA 1
ATOM 530 C C . ALA A 1 72 ? -22.373 -4.493 -6.743 1.00 83.75 72 ALA A C 1
ATOM 532 O O . ALA A 1 72 ? -22.550 -4.730 -7.930 1.00 83.75 72 ALA A O 1
ATOM 533 N N . GLN A 1 73 ? -21.893 -3.321 -6.316 1.00 81.62 73 GLN A N 1
ATOM 534 C CA . GLN A 1 73 ? -21.580 -2.211 -7.215 1.00 81.62 73 GLN A CA 1
ATOM 535 C C . GLN A 1 73 ? -20.260 -2.443 -7.960 1.00 81.62 73 GLN A C 1
ATOM 537 O O . GLN A 1 73 ? -20.134 -2.081 -9.126 1.00 81.62 73 GLN A O 1
ATOM 542 N N . ALA A 1 74 ? -19.282 -3.038 -7.277 1.00 81.44 74 ALA A N 1
ATOM 543 C CA . ALA A 1 74 ? -17.978 -3.380 -7.841 1.00 81.44 74 ALA A CA 1
ATOM 544 C C . ALA A 1 74 ? -17.870 -4.848 -8.297 1.00 81.44 74 ALA A C 1
ATOM 546 O O . ALA A 1 74 ? -16.767 -5.283 -8.617 1.00 81.44 74 ALA A O 1
ATOM 547 N N . GLU A 1 75 ? -18.976 -5.605 -8.263 1.00 83.88 75 GLU A N 1
ATOM 548 C CA . GLU A 1 75 ? -19.046 -7.041 -8.591 1.00 83.88 75 GLU A CA 1
ATOM 549 C C . GLU A 1 75 ? -17.959 -7.881 -7.897 1.00 83.88 75 GLU A C 1
ATOM 551 O O . GLU A 1 75 ? -17.315 -8.737 -8.495 1.00 83.88 75 GLU A O 1
ATOM 556 N N . ARG A 1 76 ? -17.741 -7.635 -6.599 1.00 85.62 76 ARG A N 1
ATOM 557 C CA . ARG A 1 76 ? -16.602 -8.198 -5.865 1.00 85.62 76 ARG A CA 1
ATOM 558 C C . ARG A 1 76 ? -17.007 -8.869 -4.564 1.00 85.62 76 ARG A C 1
ATOM 560 O O . ARG A 1 76 ? -17.828 -8.347 -3.804 1.00 85.62 76 ARG A O 1
ATOM 567 N N . HIS A 1 77 ? -16.363 -9.986 -4.252 1.00 89.88 77 HIS A N 1
ATOM 568 C CA . HIS A 1 77 ? -16.442 -10.636 -2.951 1.00 89.88 77 HIS A CA 1
ATOM 569 C C . HIS A 1 77 ? -15.078 -10.625 -2.256 1.00 89.88 77 HIS A C 1
ATOM 571 O O . HIS A 1 77 ? -14.053 -10.935 -2.853 1.00 89.88 77 HIS A O 1
ATOM 577 N N . VAL A 1 78 ? -15.055 -10.256 -0.977 1.00 91.88 78 VAL A N 1
ATOM 578 C CA . VAL A 1 78 ? -13.856 -10.291 -0.138 1.00 91.88 78 VAL A CA 1
ATOM 579 C C . VAL A 1 78 ? -14.143 -11.142 1.084 1.00 91.88 78 VAL A C 1
ATOM 581 O O . VAL A 1 78 ? -15.042 -10.836 1.865 1.00 91.88 78 VAL A O 1
ATOM 584 N N . THR A 1 79 ? -13.350 -12.180 1.293 1.00 94.12 79 THR A N 1
ATOM 585 C CA . THR A 1 79 ? -13.402 -13.002 2.500 1.00 94.12 79 THR A CA 1
ATOM 586 C C . THR A 1 79 ? -12.153 -12.734 3.327 1.00 94.12 79 THR A C 1
ATOM 588 O O . THR A 1 79 ? -11.033 -12.930 2.867 1.00 94.12 79 THR A O 1
ATOM 591 N N . LEU A 1 80 ? -12.335 -12.278 4.562 1.00 94.75 80 LEU A N 1
ATOM 592 C CA . LEU A 1 80 ? -11.294 -12.246 5.581 1.00 94.75 80 LEU A CA 1
ATOM 593 C C . LEU A 1 80 ? -11.483 -13.476 6.457 1.00 94.75 80 LEU A C 1
ATOM 595 O O . LEU A 1 80 ? -12.503 -13.606 7.128 1.00 94.75 80 LEU A O 1
ATOM 599 N N . GLU A 1 81 ? -10.509 -14.367 6.474 1.00 94.50 81 GLU A N 1
ATOM 600 C CA . GLU A 1 81 ? -10.536 -15.602 7.246 1.00 94.50 81 GLU A CA 1
ATOM 601 C C . GLU A 1 81 ? -9.396 -15.631 8.249 1.00 94.50 81 GLU A C 1
ATOM 603 O O . GLU A 1 81 ? -8.394 -14.928 8.109 1.00 94.50 81 GLU A O 1
ATOM 608 N N . GLN A 1 82 ? -9.527 -16.501 9.252 1.00 93.94 82 GLN A N 1
ATOM 609 C CA . GLN A 1 82 ? -8.480 -16.724 10.249 1.00 93.94 82 GLN A CA 1
ATOM 610 C C . GLN A 1 82 ? -7.994 -15.410 10.878 1.00 93.94 82 GLN A C 1
ATOM 612 O O . GLN A 1 82 ? -6.815 -15.271 11.194 1.00 93.94 82 GLN A O 1
ATOM 617 N N . LEU A 1 83 ? -8.903 -14.446 11.061 1.00 94.31 83 LEU A N 1
ATOM 618 C CA . LEU A 1 83 ? -8.574 -13.166 11.665 1.00 94.31 83 LEU A CA 1
ATOM 619 C C . LEU A 1 83 ? -8.234 -13.396 13.135 1.00 94.31 83 LEU A C 1
ATOM 621 O O . LEU A 1 83 ? -9.104 -13.727 13.947 1.00 94.31 83 LEU A O 1
ATOM 625 N N . ASN A 1 84 ? -6.966 -13.205 13.467 1.00 95.06 84 ASN A N 1
ATOM 626 C CA . ASN A 1 84 ? -6.463 -13.223 14.825 1.00 95.06 84 ASN A CA 1
ATOM 627 C C . ASN A 1 84 ? -5.900 -11.845 15.146 1.00 95.06 84 ASN A C 1
ATOM 629 O O . ASN A 1 84 ? -5.092 -11.311 14.394 1.00 95.06 84 ASN A O 1
ATOM 633 N N . ILE A 1 85 ? -6.309 -11.269 16.270 1.00 94.94 85 ILE A N 1
ATOM 634 C CA . ILE A 1 85 ? -5.814 -9.976 16.747 1.00 94.94 85 ILE A CA 1
ATOM 635 C C . ILE A 1 85 ? -5.414 -10.155 18.200 1.00 94.94 85 ILE A C 1
ATOM 637 O O . ILE A 1 85 ? -6.156 -10.743 18.985 1.00 94.94 85 ILE A O 1
ATOM 641 N N . SER A 1 86 ? -4.249 -9.640 18.575 1.00 95.00 86 SER A N 1
ATOM 642 C CA . SER A 1 86 ? -3.790 -9.634 19.956 1.00 95.00 86 SER A CA 1
ATOM 643 C C . SER A 1 86 ? -3.182 -8.287 20.323 1.00 95.00 86 SER A C 1
ATOM 645 O O . SER A 1 86 ? -2.266 -7.798 19.665 1.00 95.00 86 SER A O 1
ATOM 647 N N . GLY A 1 87 ? -3.685 -7.704 21.405 1.00 94.25 87 GLY A N 1
ATOM 648 C CA . GLY A 1 87 ? -3.118 -6.533 22.064 1.00 94.25 87 GLY A CA 1
ATOM 649 C C . GLY A 1 87 ? -2.798 -6.869 23.514 1.00 94.25 87 GLY A C 1
ATOM 650 O O . GLY A 1 87 ? -3.524 -7.638 24.149 1.00 94.25 87 GLY A O 1
ATOM 651 N N . ARG A 1 88 ? -1.708 -6.324 24.054 1.00 90.69 88 ARG A N 1
ATOM 652 C CA . ARG A 1 88 ? -1.328 -6.504 25.468 1.00 90.69 88 ARG A CA 1
ATOM 653 C C . ARG A 1 88 ? -1.146 -5.156 26.132 1.00 90.69 88 ARG A C 1
ATOM 655 O O . ARG A 1 88 ? -0.602 -4.261 25.499 1.00 90.69 88 ARG A O 1
ATOM 662 N N . ASN A 1 89 ? -1.512 -5.058 27.409 1.00 89.50 89 ASN A N 1
ATOM 663 C CA . ASN A 1 89 ? -1.487 -3.805 28.167 1.00 89.50 89 ASN A CA 1
ATOM 664 C C . ASN A 1 89 ? -2.206 -2.684 27.404 1.00 89.50 89 ASN A C 1
ATOM 666 O O . ASN A 1 89 ? -1.676 -1.586 27.262 1.00 89.50 89 ASN A O 1
ATOM 670 N N . VAL A 1 90 ? -3.378 -3.012 26.858 1.00 88.38 90 VAL A N 1
ATOM 671 C CA . VAL A 1 90 ? -4.176 -2.089 26.057 1.00 88.38 90 VAL A CA 1
ATOM 672 C C . VAL A 1 90 ? -4.565 -0.919 26.947 1.00 88.38 90 VAL A C 1
ATOM 674 O O . VAL A 1 90 ? -5.167 -1.104 28.011 1.00 88.38 90 VAL A O 1
ATOM 677 N N . ASN A 1 91 ? -4.167 0.270 26.513 1.00 86.38 91 ASN A N 1
ATOM 678 C CA . ASN A 1 91 ? -4.327 1.506 27.248 1.00 86.38 91 ASN A CA 1
ATOM 679 C C . ASN A 1 91 ? -4.851 2.590 26.285 1.00 86.38 91 ASN A C 1
ATOM 681 O O . ASN A 1 91 ? -4.256 2.774 25.226 1.00 86.38 91 ASN A O 1
ATOM 685 N N . PRO A 1 92 ? -5.950 3.283 26.620 1.00 85.00 92 PRO A N 1
ATOM 686 C CA . PRO A 1 92 ? -6.489 4.375 25.807 1.00 85.00 92 PRO A CA 1
ATOM 687 C C . PRO A 1 92 ? -5.573 5.595 25.655 1.00 85.00 92 PRO A C 1
ATOM 689 O O . PRO A 1 92 ? -5.656 6.278 24.642 1.00 85.00 92 PRO A O 1
ATOM 692 N N . ASP A 1 93 ? -4.709 5.843 26.641 1.00 85.69 93 ASP A N 1
ATOM 693 C CA . ASP A 1 93 ? -3.890 7.055 26.779 1.00 85.69 93 ASP A CA 1
ATOM 694 C C . ASP A 1 93 ? -2.403 6.813 26.456 1.00 85.69 93 ASP A C 1
ATOM 696 O O . ASP A 1 93 ? -1.565 7.695 26.653 1.00 85.69 93 ASP A O 1
ATOM 700 N N . ARG A 1 94 ? -2.020 5.579 26.091 1.00 90.88 94 ARG A N 1
ATOM 701 C CA . ARG A 1 94 ? -0.616 5.191 25.885 1.00 90.88 94 ARG A CA 1
ATOM 702 C C . ARG A 1 94 ? -0.470 4.191 24.744 1.00 90.88 94 ARG A C 1
ATOM 704 O O . ARG A 1 94 ? -1.253 3.241 24.685 1.00 90.88 94 ARG A O 1
ATOM 711 N N . PRO A 1 95 ? 0.627 4.264 23.972 1.00 95.25 95 PRO A N 1
ATOM 712 C CA . PRO A 1 95 ? 0.925 3.260 22.966 1.00 95.25 95 PRO A CA 1
ATOM 713 C C . PRO A 1 95 ? 1.067 1.846 23.547 1.00 95.25 95 PRO A C 1
ATOM 715 O O . PRO A 1 95 ? 1.801 1.625 24.517 1.00 95.25 95 PRO A O 1
ATOM 718 N N . PHE A 1 96 ? 0.443 0.860 22.904 1.00 96.00 96 PHE A N 1
ATOM 719 C CA . PHE A 1 96 ? 0.549 -0.554 23.273 1.00 96.00 96 PHE A CA 1
ATOM 720 C C . PHE A 1 96 ? 0.799 -1.448 22.049 1.00 96.00 96 PHE A C 1
ATOM 722 O O . PHE A 1 96 ? 0.398 -1.114 20.937 1.00 96.00 96 PHE A O 1
ATOM 729 N N . PRO A 1 97 ? 1.484 -2.597 22.203 1.00 97.25 97 PRO A N 1
ATOM 730 C CA . PRO A 1 97 ? 1.751 -3.489 21.081 1.00 97.25 97 PRO A CA 1
ATOM 731 C C . PRO A 1 97 ? 0.472 -4.178 20.593 1.00 97.25 97 PRO A C 1
ATOM 733 O O . PRO A 1 97 ? -0.251 -4.785 21.391 1.00 97.25 97 PRO A O 1
ATOM 736 N N . LEU A 1 98 ? 0.266 -4.164 19.277 1.00 97.19 98 LEU A N 1
ATOM 737 C CA . LEU A 1 98 ? -0.797 -4.875 18.577 1.00 97.19 98 LEU A CA 1
ATOM 738 C C . LEU A 1 98 ? -0.195 -5.772 17.492 1.00 97.19 98 LEU A C 1
ATOM 740 O O . LEU A 1 98 ? 0.685 -5.362 16.736 1.00 97.19 98 LEU A O 1
ATOM 744 N N . ASN A 1 99 ? -0.683 -7.005 17.421 1.00 98.00 99 ASN A N 1
ATOM 745 C CA . ASN A 1 99 ? -0.375 -7.936 16.344 1.00 98.00 99 ASN A CA 1
ATOM 746 C C . ASN A 1 99 ? -1.681 -8.420 15.733 1.00 98.00 99 ASN A C 1
ATOM 748 O O . ASN A 1 99 ? -2.615 -8.746 16.471 1.00 98.00 99 ASN A O 1
ATOM 752 N N . ALA A 1 100 ? -1.720 -8.530 14.413 1.00 97.56 100 ALA A N 1
ATOM 753 C CA . ALA A 1 100 ? -2.821 -9.157 13.707 1.00 97.56 100 ALA A CA 1
ATOM 754 C C . ALA A 1 100 ? -2.294 -10.136 12.659 1.00 97.56 100 ALA A C 1
ATOM 756 O O . ALA A 1 100 ? -1.232 -9.925 12.076 1.00 97.56 100 ALA A O 1
ATOM 757 N N . SER A 1 101 ? -3.036 -11.206 12.419 1.00 97.88 101 SER A N 1
ATOM 758 C CA . SER A 1 101 ? -2.861 -12.054 11.248 1.00 97.88 101 SER A CA 1
ATOM 759 C C . SER A 1 101 ? -4.215 -12.383 10.654 1.00 97.88 101 SER A C 1
ATOM 761 O O . SER A 1 101 ? -5.199 -12.528 11.380 1.00 97.88 101 SER A O 1
ATOM 763 N N . LEU A 1 102 ? -4.277 -12.455 9.333 1.00 97.38 102 LEU A N 1
ATOM 764 C CA . LEU A 1 102 ? -5.498 -12.786 8.613 1.00 97.38 102 LEU A CA 1
ATOM 765 C C . LEU A 1 102 ? -5.157 -13.319 7.228 1.00 97.38 102 LEU A C 1
ATOM 767 O O . LEU A 1 102 ? -4.084 -13.040 6.693 1.00 97.38 102 LEU A O 1
ATOM 771 N N . ARG A 1 103 ? -6.104 -14.037 6.637 1.00 96.69 103 ARG A N 1
ATOM 772 C CA . ARG A 1 103 ? -6.083 -14.412 5.230 1.00 96.69 103 ARG A CA 1
ATOM 773 C C . ARG A 1 103 ? -7.162 -13.635 4.488 1.00 96.69 103 ARG A C 1
ATOM 775 O O . ARG A 1 103 ? -8.308 -13.635 4.921 1.00 96.69 103 ARG A O 1
ATOM 782 N N . VAL A 1 104 ? -6.804 -12.988 3.387 1.00 95.69 104 VAL A N 1
ATOM 783 C CA . VAL A 1 104 ? -7.737 -12.338 2.460 1.00 95.69 104 VAL A CA 1
ATOM 784 C C . VAL A 1 104 ? -7.920 -13.232 1.247 1.00 95.69 104 VAL A C 1
ATOM 786 O O . VAL A 1 104 ? -6.938 -13.688 0.665 1.00 95.69 104 VAL A O 1
ATOM 789 N N . LEU A 1 105 ? -9.165 -13.449 0.848 1.00 93.62 105 LEU A N 1
ATOM 790 C CA . LEU A 1 105 ? -9.533 -14.004 -0.442 1.00 93.62 105 LEU A CA 1
ATOM 791 C C . LEU A 1 105 ? -10.321 -12.927 -1.174 1.00 93.62 105 LEU A C 1
ATOM 793 O O . LEU A 1 105 ? -11.276 -12.376 -0.628 1.00 93.62 105 LEU A O 1
ATOM 797 N N . LEU A 1 106 ? -9.885 -12.602 -2.381 1.00 91.19 106 LEU A N 1
ATOM 798 C CA . LEU A 1 106 ? -10.526 -11.633 -3.251 1.00 91.19 106 LEU A CA 1
ATOM 799 C C . LEU A 1 106 ? -11.061 -12.357 -4.476 1.00 91.19 106 LEU A C 1
ATOM 801 O O . LEU A 1 106 ? -10.298 -12.980 -5.221 1.00 91.19 106 LEU A O 1
ATOM 805 N N . ASP A 1 107 ? -12.353 -12.208 -4.704 1.00 87.81 107 ASP A N 1
ATOM 806 C CA . ASP A 1 107 ? -13.012 -12.619 -5.925 1.00 87.81 107 ASP A CA 1
ATOM 807 C C . ASP A 1 107 ? -13.532 -11.398 -6.672 1.00 87.81 107 ASP A C 1
ATOM 809 O O . ASP A 1 107 ? -14.310 -10.626 -6.113 1.00 87.81 107 ASP A O 1
ATOM 813 N N . ASN A 1 108 ? -13.072 -11.212 -7.907 1.00 77.31 108 ASN A N 1
ATOM 814 C CA . ASN A 1 108 ? -13.492 -10.108 -8.772 1.00 77.31 108 ASN A CA 1
ATOM 815 C C . ASN A 1 108 ? -14.629 -10.516 -9.721 1.00 77.31 108 ASN A C 1
ATOM 817 O O . ASN A 1 108 ? -14.934 -9.764 -10.642 1.00 77.31 108 ASN A O 1
ATOM 821 N N . ASP A 1 109 ? -15.209 -11.700 -9.525 1.00 70.81 109 ASP A N 1
ATOM 822 C CA . ASP A 1 109 ? -16.402 -12.154 -10.221 1.00 70.81 109 ASP A CA 1
ATOM 823 C C . ASP A 1 109 ? -17.304 -12.904 -9.229 1.00 70.81 109 ASP A C 1
ATOM 825 O O . ASP A 1 109 ? -16.916 -13.908 -8.640 1.00 70.81 109 ASP A O 1
ATOM 829 N N . LEU A 1 110 ? -18.529 -12.415 -9.029 1.00 65.75 110 LEU A N 1
ATOM 830 C CA . LEU A 1 110 ? -19.478 -13.029 -8.095 1.00 65.75 110 LEU A CA 1
ATOM 831 C C . LEU A 1 110 ? -19.978 -14.411 -8.548 1.00 65.75 110 LEU A C 1
ATOM 833 O O . LEU A 1 110 ? -20.555 -15.127 -7.725 1.00 65.75 110 LEU A O 1
ATOM 837 N N . ASP A 1 111 ? -19.780 -14.767 -9.819 1.00 69.81 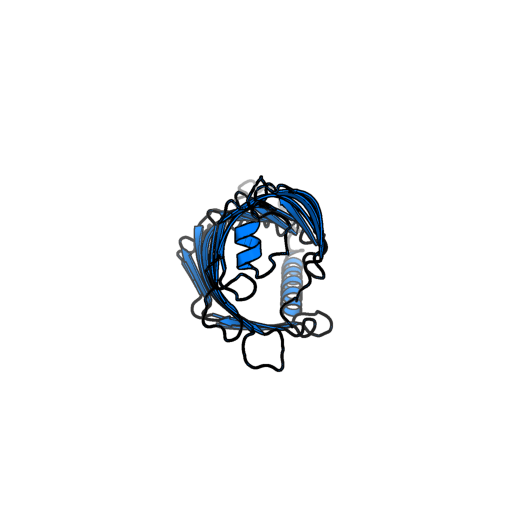111 ASP A N 1
ATOM 838 C CA . ASP A 1 111 ? -20.202 -16.038 -10.410 1.00 69.81 111 ASP A CA 1
ATOM 839 C C . ASP A 1 111 ? -19.076 -17.088 -10.441 1.00 69.81 111 ASP A C 1
ATOM 841 O O . ASP A 1 111 ? -19.333 -18.270 -10.700 1.00 69.81 111 ASP A O 1
ATOM 845 N N . THR A 1 112 ? -17.832 -16.689 -10.160 1.00 63.03 112 THR A N 1
ATOM 846 C CA . THR A 1 112 ? -16.693 -17.607 -10.069 1.00 63.03 112 THR A CA 1
ATOM 847 C C . THR A 1 112 ? -16.528 -18.072 -8.615 1.00 63.03 112 THR A C 1
ATOM 849 O O . THR A 1 112 ? -16.713 -17.307 -7.682 1.00 63.03 112 THR A O 1
ATOM 852 N N . GLU A 1 113 ? -16.224 -19.356 -8.381 1.00 64.31 113 GLU A N 1
ATOM 853 C CA . GLU A 1 113 ? -15.998 -19.876 -7.012 1.00 64.31 113 GLU A CA 1
ATOM 854 C C . GLU A 1 113 ? -14.521 -19.794 -6.570 1.00 64.31 113 GLU A C 1
ATOM 856 O O . GLU A 1 113 ? -14.170 -20.178 -5.451 1.00 64.31 113 GLU A O 1
ATOM 861 N N . ALA A 1 114 ? -13.626 -19.347 -7.453 1.00 74.88 114 ALA A N 1
ATOM 862 C CA . ALA A 1 114 ? -12.185 -19.387 -7.246 1.00 74.88 114 ALA A CA 1
ATOM 863 C C . ALA A 1 114 ? -11.613 -17.985 -7.024 1.00 74.88 114 ALA A C 1
ATOM 865 O O . ALA A 1 114 ? -11.549 -17.168 -7.940 1.00 74.88 114 ALA A O 1
ATOM 866 N N . ALA A 1 115 ? -11.093 -17.755 -5.816 1.00 81.69 115 ALA A N 1
ATOM 867 C CA . ALA A 1 115 ? -10.459 -16.496 -5.454 1.00 81.69 115 ALA A CA 1
ATOM 868 C C . ALA A 1 115 ? -9.317 -16.126 -6.420 1.00 81.69 115 ALA A C 1
ATOM 870 O O . ALA A 1 115 ? -8.286 -16.800 -6.500 1.00 81.69 115 ALA A O 1
ATOM 871 N N . THR A 1 116 ? -9.484 -14.995 -7.101 1.00 88.06 116 THR A N 1
ATOM 872 C CA . THR A 1 116 ? -8.492 -14.395 -8.005 1.00 88.06 116 THR A CA 1
ATOM 873 C C . THR A 1 116 ? -7.228 -13.911 -7.291 1.00 88.06 116 THR A C 1
ATOM 875 O O . THR A 1 116 ? -6.174 -13.780 -7.913 1.00 88.06 116 THR A O 1
ATOM 878 N N . LEU A 1 117 ? -7.299 -13.664 -5.984 1.00 90.69 117 LEU A N 1
ATOM 879 C CA . LEU A 1 117 ? -6.147 -13.343 -5.150 1.00 90.69 117 LEU A CA 1
ATOM 880 C C . LEU A 1 117 ? -6.355 -13.936 -3.759 1.00 90.69 117 LEU A C 1
ATOM 882 O O . LEU A 1 117 ? -7.400 -13.751 -3.139 1.00 90.69 117 LEU A O 1
ATOM 886 N N . VAL A 1 118 ? -5.333 -14.625 -3.260 1.00 94.06 118 VAL A N 1
ATOM 887 C CA . VAL A 1 118 ? -5.270 -15.092 -1.874 1.00 94.06 118 VAL A CA 1
ATOM 888 C C . VAL A 1 118 ? -4.029 -14.512 -1.224 1.00 94.06 118 VAL A C 1
ATOM 890 O O . VAL A 1 118 ? -2.925 -14.712 -1.730 1.00 94.06 118 VAL A O 1
ATOM 893 N N . SER A 1 119 ? -4.202 -13.828 -0.100 1.00 95.56 119 SER A N 1
ATOM 894 C CA . SER A 1 119 ? -3.121 -13.150 0.611 1.00 95.56 119 SER A CA 1
ATOM 895 C C . SER A 1 119 ? -3.124 -13.532 2.084 1.00 95.56 119 SER A C 1
ATOM 897 O O . SER A 1 119 ? -4.128 -13.361 2.766 1.00 95.56 119 SER A O 1
ATOM 899 N N . ASP A 1 120 ? -1.995 -14.012 2.593 1.00 97.12 120 ASP A N 1
ATOM 900 C CA . ASP A 1 120 ? -1.756 -14.171 4.026 1.00 97.12 120 ASP A CA 1
ATOM 901 C C . ASP A 1 120 ? -1.040 -12.911 4.541 1.00 97.12 120 ASP A C 1
ATOM 903 O O . ASP A 1 120 ? -0.006 -12.521 3.998 1.00 97.12 120 ASP A O 1
ATOM 907 N N . LEU A 1 121 ? -1.606 -12.248 5.554 1.00 98.00 121 LEU A N 1
ATOM 908 C CA . LEU A 1 121 ? -1.104 -10.985 6.100 1.00 98.00 121 LEU A CA 1
ATOM 909 C C . LEU A 1 121 ? -0.719 -11.146 7.569 1.00 98.00 121 LEU A C 1
ATOM 911 O O . LEU A 1 121 ? -1.439 -11.766 8.357 1.00 98.00 121 LEU A O 1
ATOM 915 N N . ILE A 1 122 ? 0.389 -10.519 7.953 1.00 98.50 122 ILE A N 1
ATOM 916 C CA . ILE A 1 122 ? 0.848 -10.400 9.337 1.00 98.50 122 ILE A CA 1
ATOM 917 C C . ILE A 1 122 ? 1.193 -8.939 9.601 1.00 98.50 122 ILE A C 1
ATOM 919 O O . ILE A 1 122 ? 2.119 -8.396 9.006 1.00 98.50 122 ILE A O 1
ATOM 923 N N . LEU A 1 123 ? 0.480 -8.323 10.537 1.00 98.44 123 LEU A N 1
ATOM 924 C CA . LEU A 1 123 ? 0.712 -6.963 11.003 1.00 98.44 123 LEU A CA 1
ATOM 925 C C . LEU A 1 123 ? 1.315 -6.985 12.407 1.00 98.44 123 LEU A C 1
ATOM 927 O O . LEU A 1 123 ? 0.815 -7.671 13.303 1.00 98.44 123 LEU A O 1
ATOM 931 N N . LYS A 1 124 ? 2.344 -6.169 12.619 1.00 98.62 124 LYS A N 1
ATOM 932 C CA . LYS A 1 124 ? 2.907 -5.840 13.930 1.00 98.62 124 LYS A CA 1
ATOM 933 C C . LYS A 1 124 ? 3.066 -4.331 14.034 1.00 98.62 124 LYS A C 1
ATOM 935 O O . LYS A 1 124 ? 3.559 -3.702 13.106 1.00 98.62 124 LYS A O 1
ATOM 940 N N . THR A 1 125 ? 2.644 -3.748 15.149 1.00 98.50 125 THR A N 1
ATOM 941 C CA . THR A 1 125 ? 2.747 -2.300 15.379 1.00 98.50 125 THR A CA 1
ATOM 942 C C . THR A 1 125 ? 2.613 -1.970 16.870 1.00 98.50 125 THR A C 1
ATOM 944 O O . THR A 1 125 ? 2.245 -2.826 17.682 1.00 98.50 125 THR A O 1
ATOM 947 N N . GLN A 1 126 ? 2.923 -0.733 17.256 1.00 97.94 126 GLN A N 1
ATOM 948 C CA . GLN A 1 126 ? 2.472 -0.145 18.514 1.00 97.94 126 GLN A CA 1
ATOM 949 C C . GLN A 1 126 ? 1.400 0.905 18.218 1.00 97.94 126 GLN A C 1
ATOM 951 O O . GLN A 1 126 ? 1.657 1.856 17.483 1.00 97.94 126 GLN A O 1
ATOM 956 N N . VAL A 1 127 ? 0.221 0.727 18.807 1.00 97.06 127 VAL A N 1
ATOM 957 C CA . VAL A 1 127 ? -0.959 1.558 18.563 1.00 97.06 127 VAL A CA 1
ATOM 958 C C . VAL A 1 127 ? -1.146 2.535 19.704 1.00 97.06 127 VAL A C 1
ATOM 960 O O . VAL A 1 127 ? -1.241 2.108 20.854 1.00 97.06 127 VAL A O 1
ATOM 963 N N . ASP A 1 128 ? -1.238 3.814 19.370 1.00 96.12 128 ASP A N 1
ATOM 964 C CA . ASP A 1 128 ? -1.880 4.836 20.186 1.00 96.12 128 ASP A CA 1
ATOM 965 C C . ASP A 1 128 ? -3.311 5.043 19.681 1.00 96.12 128 ASP A C 1
ATOM 967 O O . ASP A 1 128 ? -3.537 5.216 18.478 1.00 96.12 128 ASP A O 1
ATOM 971 N N . LEU A 1 129 ? -4.279 4.982 20.592 1.00 92.62 129 LEU A N 1
ATOM 972 C CA . LEU A 1 129 ? -5.683 5.116 20.240 1.00 92.62 129 LEU A CA 1
ATOM 973 C C . LEU A 1 129 ? -6.127 6.574 20.135 1.00 92.62 129 LEU A C 1
ATOM 975 O O . LEU A 1 129 ? -7.105 6.788 19.432 1.00 92.62 129 LEU A O 1
ATOM 979 N N . GLY A 1 130 ? -5.478 7.540 20.799 1.00 90.81 130 GLY A N 1
ATOM 980 C CA . GLY A 1 130 ? -5.826 8.970 20.711 1.00 90.81 130 GLY A CA 1
ATOM 981 C C . GLY A 1 130 ? -7.335 9.256 20.667 1.00 90.81 130 GLY A C 1
ATOM 982 O O . GLY A 1 130 ? -7.814 9.953 19.770 1.00 90.81 130 GLY A O 1
ATOM 983 N N . LEU A 1 131 ? -8.106 8.622 21.564 1.00 87.19 131 LEU A N 1
ATOM 984 C CA . LEU A 1 131 ? -9.573 8.563 21.461 1.00 87.19 131 LEU A CA 1
ATOM 985 C C . LEU A 1 131 ? -10.237 9.939 21.598 1.00 87.19 131 LEU A C 1
ATOM 987 O O . LEU A 1 131 ? -11.295 10.152 21.015 1.00 87.19 131 LEU A O 1
ATOM 991 N N . ALA A 1 132 ? -9.636 10.852 22.366 1.00 85.19 132 ALA A N 1
ATOM 992 C CA . ALA A 1 132 ? -10.172 12.195 22.579 1.00 85.19 132 ALA A CA 1
ATOM 993 C C . ALA A 1 132 ? -10.040 13.067 21.322 1.00 85.19 132 ALA A C 1
ATOM 995 O O . ALA A 1 132 ? -10.928 13.860 21.016 1.00 85.19 132 ALA A O 1
ATOM 996 N N . GLU A 1 133 ? -8.945 12.903 20.584 1.00 87.00 133 GLU A N 1
ATOM 997 C CA . GLU A 1 133 ? -8.648 13.653 19.367 1.00 87.00 133 GLU A CA 1
ATOM 998 C C . GLU A 1 133 ? -9.132 12.946 18.094 1.00 87.00 133 GLU A C 1
ATOM 1000 O O . GLU A 1 133 ? -9.128 13.552 17.025 1.00 87.00 133 GLU A O 1
ATOM 1005 N N . GLY A 1 134 ? -9.510 11.664 18.176 1.00 90.00 134 GLY A N 1
ATOM 1006 C CA . GLY A 1 134 ? -9.816 10.835 17.005 1.00 90.00 134 GLY A CA 1
ATOM 1007 C C . GLY A 1 134 ? -8.594 10.589 16.114 1.00 90.00 134 GLY A C 1
ATOM 1008 O O . GLY A 1 134 ? -8.738 10.351 14.913 1.00 90.00 134 GLY A O 1
ATOM 1009 N N . ARG A 1 135 ? -7.388 10.690 16.687 1.00 94.62 135 ARG A N 1
ATOM 1010 C CA . ARG A 1 135 ? -6.111 10.570 15.979 1.00 94.62 135 ARG A CA 1
ATOM 1011 C C . ARG A 1 135 ? -5.396 9.303 16.421 1.00 94.62 135 ARG A C 1
ATOM 1013 O O . ARG A 1 135 ? -4.761 9.267 17.469 1.00 94.62 135 ARG A O 1
ATOM 1020 N N . HIS A 1 136 ? -5.457 8.281 15.584 1.00 96.44 136 HIS A N 1
ATOM 1021 C CA . HIS A 1 136 ? -4.800 7.006 15.835 1.00 96.44 136 HIS A CA 1
ATOM 1022 C C . HIS A 1 136 ? -3.380 7.020 15.280 1.00 96.44 136 HIS A C 1
ATOM 1024 O O . HIS A 1 136 ? -3.162 7.452 14.147 1.00 96.44 136 HIS A O 1
ATOM 1030 N N . VAL A 1 137 ? -2.419 6.516 16.051 1.00 97.75 137 VAL A N 1
ATOM 1031 C CA . VAL A 1 137 ? -1.015 6.441 15.628 1.00 97.75 137 VAL A CA 1
ATOM 1032 C C . VAL A 1 137 ? -0.552 4.993 15.645 1.00 97.75 137 VAL A C 1
ATOM 1034 O O . VAL A 1 137 ? -0.599 4.322 16.673 1.00 97.75 137 VAL A O 1
ATOM 1037 N N . LEU A 1 138 ? -0.077 4.511 14.503 1.00 98.19 138 LEU A N 1
ATOM 1038 C CA . LEU A 1 138 ? 0.556 3.209 14.339 1.00 98.19 138 LEU A CA 1
ATOM 1039 C C . LEU A 1 138 ? 2.057 3.434 14.183 1.00 98.19 138 LEU A C 1
ATOM 1041 O O . LEU A 1 138 ? 2.527 3.844 13.126 1.00 98.19 138 LEU A O 1
ATOM 1045 N N . SER A 1 139 ? 2.822 3.174 15.234 1.00 98.25 139 SER A N 1
ATOM 1046 C CA . SER A 1 139 ? 4.281 3.306 15.202 1.00 98.25 139 SER A CA 1
ATOM 1047 C C . SER A 1 139 ? 4.954 1.951 15.013 1.00 98.25 139 SER A C 1
ATOM 1049 O O . SER A 1 139 ? 4.411 0.911 15.412 1.00 98.25 139 SER A O 1
ATOM 1051 N N . LYS A 1 140 ? 6.146 1.952 14.401 1.00 97.94 140 LYS A N 1
ATOM 1052 C CA . LYS A 1 140 ? 6.898 0.728 14.056 1.00 97.94 140 LYS A CA 1
ATOM 1053 C C . LYS A 1 140 ? 6.010 -0.272 13.316 1.00 97.94 140 LYS A C 1
ATOM 1055 O O . LYS A 1 140 ? 5.916 -1.441 13.703 1.00 97.94 140 LYS A O 1
ATOM 1060 N N . LEU A 1 141 ? 5.274 0.234 12.333 1.00 98.44 141 LEU A N 1
ATOM 1061 C CA . LEU A 1 141 ? 4.381 -0.574 11.527 1.00 98.44 141 LEU A CA 1
ATOM 1062 C C . LEU A 1 141 ? 5.229 -1.526 10.691 1.00 98.44 141 LEU A C 1
ATOM 1064 O O . LEU A 1 141 ? 6.176 -1.099 10.043 1.00 98.44 141 LEU A O 1
ATOM 1068 N N . SER A 1 142 ? 4.878 -2.804 10.732 1.00 98.56 142 SER A N 1
ATOM 1069 C CA . SER A 1 142 ? 5.452 -3.846 9.893 1.00 98.56 142 SER A CA 1
ATOM 1070 C C . SER A 1 142 ? 4.321 -4.744 9.422 1.00 98.56 142 SER A C 1
ATOM 1072 O O . SER A 1 142 ? 3.664 -5.412 10.228 1.00 98.56 142 SER A O 1
ATOM 1074 N N . LEU A 1 143 ? 4.058 -4.714 8.124 1.00 98.50 143 LEU A N 1
ATOM 1075 C CA . LEU A 1 143 ? 3.033 -5.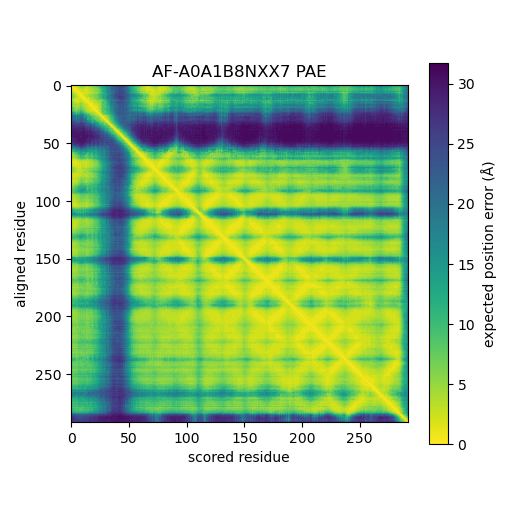488 7.449 1.00 98.50 143 LEU A CA 1
ATOM 1076 C C . LEU A 1 143 ? 3.708 -6.415 6.444 1.00 98.50 143 LEU A C 1
ATOM 1078 O O . LEU A 1 143 ? 4.235 -5.974 5.430 1.00 98.50 143 LEU A O 1
ATOM 1082 N N . GLN A 1 144 ? 3.658 -7.710 6.716 1.00 98.25 144 GLN A N 1
ATOM 1083 C CA . GLN A 1 144 ? 4.138 -8.749 5.815 1.00 98.25 144 GLN A CA 1
ATOM 1084 C C . GLN A 1 144 ? 2.950 -9.360 5.093 1.00 98.25 144 GLN A C 1
ATOM 1086 O O . GLN A 1 144 ? 1.937 -9.669 5.721 1.00 98.25 144 GLN A O 1
ATOM 1091 N N . THR A 1 145 ? 3.078 -9.532 3.787 1.00 97.44 145 THR A N 1
ATOM 1092 C CA . THR A 1 145 ? 2.029 -10.068 2.929 1.00 97.44 145 THR A CA 1
ATOM 1093 C C . THR A 1 145 ? 2.626 -11.085 1.966 1.00 97.44 145 THR A C 1
ATOM 1095 O O . THR A 1 145 ? 3.506 -10.760 1.168 1.00 97.44 145 THR A O 1
ATOM 1098 N N . ASP A 1 146 ? 2.108 -12.306 1.994 1.00 95.75 146 ASP A N 1
ATOM 1099 C CA . ASP A 1 146 ? 2.394 -13.342 1.004 1.00 95.75 146 ASP A CA 1
ATOM 1100 C C . ASP A 1 146 ? 1.140 -13.527 0.142 1.00 95.75 146 ASP A C 1
ATOM 1102 O O . ASP A 1 146 ? 0.102 -13.975 0.621 1.00 95.75 146 ASP A O 1
ATOM 1106 N N . SER A 1 147 ? 1.218 -13.137 -1.128 1.00 93.62 147 SER A N 1
ATOM 1107 C CA . SER A 1 147 ? 0.085 -13.118 -2.057 1.00 93.62 147 SER A CA 1
ATOM 1108 C C . SER A 1 147 ? 0.243 -14.130 -3.179 1.00 93.62 147 SER A C 1
ATOM 1110 O O . SER A 1 147 ? 1.331 -14.329 -3.713 1.00 93.62 147 SER A O 1
ATOM 1112 N N . ARG A 1 148 ? -0.866 -14.730 -3.590 1.00 91.56 148 ARG A N 1
ATOM 1113 C CA . ARG A 1 148 ? -0.965 -15.679 -4.696 1.00 91.56 148 ARG A CA 1
ATOM 1114 C C . ARG A 1 148 ? -2.077 -15.226 -5.631 1.00 91.56 148 ARG A C 1
ATOM 1116 O O . ARG A 1 148 ? -3.201 -15.035 -5.177 1.00 91.56 148 ARG A O 1
ATOM 1123 N N . LEU A 1 149 ? -1.760 -15.050 -6.912 1.00 86.38 149 LEU A N 1
ATOM 1124 C CA . LEU A 1 149 ? -2.721 -14.609 -7.925 1.00 86.38 149 LEU A CA 1
ATOM 1125 C C . LEU A 1 149 ? -3.288 -15.816 -8.681 1.00 86.38 149 LEU A C 1
ATOM 1127 O O . LEU A 1 149 ? -2.526 -16.618 -9.225 1.00 86.38 149 LEU A O 1
ATOM 1131 N N . GLY A 1 150 ? -4.615 -15.914 -8.723 1.00 79.56 150 GLY A N 1
ATOM 1132 C CA . GLY A 1 150 ? -5.376 -16.989 -9.355 1.00 79.56 150 GLY A CA 1
ATOM 1133 C C . GLY A 1 150 ? -4.873 -18.371 -8.944 1.00 79.56 150 GLY A C 1
ATOM 1134 O O . GLY A 1 150 ? -4.571 -18.628 -7.776 1.00 79.56 150 GLY A O 1
ATOM 1135 N N . ASP A 1 151 ? -4.702 -19.243 -9.932 1.00 73.00 151 ASP A N 1
ATOM 1136 C CA . ASP A 1 151 ? -4.200 -20.607 -9.740 1.00 73.00 151 ASP A CA 1
ATOM 1137 C C . ASP A 1 151 ? -2.667 -20.714 -9.738 1.00 73.00 151 ASP A C 1
ATOM 1139 O O . ASP A 1 151 ? -2.116 -21.818 -9.702 1.00 73.00 151 ASP A O 1
ATOM 1143 N N . SER A 1 152 ? -1.948 -19.586 -9.766 1.00 76.50 152 SER A N 1
ATOM 1144 C CA . SER A 1 152 ? -0.487 -19.608 -9.704 1.00 76.50 152 SER A CA 1
ATOM 1145 C C . SER A 1 152 ? -0.022 -20.269 -8.408 1.00 76.50 152 SER A C 1
ATOM 1147 O O . SER A 1 152 ? -0.571 -20.011 -7.341 1.00 76.50 152 SER A O 1
ATOM 1149 N N . GLN A 1 153 ? 1.020 -21.097 -8.474 1.00 74.50 153 GLN A N 1
ATOM 1150 C CA . GLN A 1 153 ? 1.685 -21.606 -7.268 1.00 74.50 153 GLN A CA 1
ATOM 1151 C C . GLN A 1 153 ? 2.709 -20.603 -6.713 1.00 74.50 153 GLN A C 1
ATOM 1153 O O . GLN A 1 153 ? 3.203 -20.769 -5.596 1.00 74.50 153 GLN A O 1
ATOM 1158 N N . ASP A 1 154 ? 3.017 -19.550 -7.472 1.00 85.62 154 ASP A N 1
ATOM 1159 C CA . ASP A 1 154 ? 4.078 -18.609 -7.146 1.00 85.62 154 ASP A CA 1
ATOM 1160 C C . ASP A 1 154 ? 3.608 -17.501 -6.205 1.00 85.62 154 ASP A C 1
ATOM 1162 O O . ASP A 1 154 ? 2.840 -16.604 -6.564 1.00 85.62 154 ASP A O 1
ATOM 1166 N N . GLN A 1 155 ? 4.150 -17.533 -4.989 1.00 89.31 155 GLN A N 1
ATOM 1167 C CA . GLN A 1 155 ? 3.914 -16.506 -3.982 1.00 89.31 155 GLN A CA 1
ATOM 1168 C C . GLN A 1 155 ? 4.745 -15.244 -4.241 1.00 89.31 155 GLN A C 1
ATOM 1170 O O . GLN A 1 155 ? 5.982 -15.292 -4.335 1.00 89.31 155 GLN A O 1
ATOM 1175 N N . GLN A 1 156 ? 4.040 -14.118 -4.268 1.00 91.88 156 GLN A N 1
ATOM 1176 C CA . GLN A 1 156 ? 4.560 -12.759 -4.249 1.00 91.88 156 GLN A CA 1
ATOM 1177 C C . GLN A 1 156 ? 4.736 -12.331 -2.797 1.00 91.88 156 GLN A C 1
ATOM 1179 O O . GLN A 1 156 ? 3.792 -12.433 -2.016 1.00 91.88 156 GLN A O 1
ATOM 1184 N N . LYS A 1 157 ? 5.916 -11.832 -2.436 1.00 94.88 157 LYS A N 1
ATOM 1185 C CA . LYS A 1 157 ? 6.138 -11.286 -1.091 1.00 94.88 157 LYS A CA 1
ATOM 1186 C C . LYS A 1 157 ? 6.096 -9.776 -1.140 1.00 94.88 157 LYS A C 1
ATOM 1188 O O . LYS A 1 157 ? 6.734 -9.195 -2.013 1.00 94.88 157 LYS A O 1
ATOM 1193 N N . ILE A 1 158 ? 5.370 -9.163 -0.220 1.00 96.62 158 ILE A N 1
ATOM 1194 C CA . ILE A 1 158 ? 5.255 -7.716 -0.078 1.00 96.62 158 ILE A CA 1
ATOM 1195 C C . ILE A 1 158 ? 5.401 -7.400 1.406 1.00 96.62 158 ILE A C 1
ATOM 1197 O O . ILE A 1 158 ? 4.605 -7.863 2.218 1.00 96.62 158 ILE A O 1
ATOM 1201 N N . ASN A 1 159 ? 6.413 -6.622 1.755 1.00 98.06 159 ASN A N 1
ATOM 1202 C CA . ASN A 1 159 ? 6.623 -6.110 3.097 1.00 98.06 159 ASN A CA 1
ATOM 1203 C C . ASN A 1 159 ? 6.484 -4.594 3.057 1.00 98.06 159 ASN A C 1
ATOM 1205 O O . ASN A 1 159 ? 7.098 -3.943 2.217 1.00 98.06 159 ASN A O 1
ATOM 1209 N N . LEU A 1 160 ? 5.679 -4.053 3.958 1.00 98.50 160 LEU A N 1
ATOM 1210 C CA . LEU A 1 160 ? 5.558 -2.627 4.197 1.00 98.50 160 LEU A CA 1
ATOM 1211 C C . LEU A 1 160 ? 5.992 -2.355 5.631 1.00 98.50 160 LEU A C 1
ATOM 1213 O O . LEU A 1 160 ? 5.336 -2.803 6.571 1.00 98.50 160 LEU A O 1
ATOM 1217 N N . ASP A 1 161 ? 7.059 -1.592 5.788 1.00 98.69 161 ASP A N 1
ATOM 1218 C CA . ASP A 1 161 ? 7.479 -1.047 7.066 1.00 98.69 161 ASP A CA 1
ATOM 1219 C C . ASP A 1 161 ? 7.269 0.472 7.058 1.00 98.69 161 ASP A C 1
ATOM 1221 O O . ASP A 1 161 ? 7.413 1.125 6.027 1.00 98.69 161 ASP A O 1
ATOM 1225 N N . ALA A 1 162 ? 6.892 1.046 8.196 1.00 98.50 162 ALA A N 1
ATOM 1226 C CA . ALA A 1 162 ? 6.816 2.494 8.361 1.00 98.50 162 ALA A CA 1
ATOM 1227 C C . ALA A 1 162 ? 7.174 2.888 9.793 1.00 98.50 162 ALA A C 1
ATOM 1229 O O . ALA A 1 162 ? 6.802 2.202 10.758 1.00 98.50 162 ALA A O 1
ATOM 1230 N N . ALA A 1 163 ? 7.875 4.012 9.950 1.00 98.31 163 ALA A N 1
ATOM 1231 C CA . ALA A 1 163 ? 8.159 4.547 11.277 1.00 98.31 163 ALA A CA 1
ATOM 1232 C C . ALA A 1 163 ? 6.856 4.928 11.987 1.00 98.31 163 ALA A C 1
ATOM 1234 O O . ALA A 1 163 ? 6.656 4.572 13.155 1.00 98.31 163 ALA A O 1
ATOM 1235 N N . GLU A 1 164 ? 5.960 5.590 11.256 1.00 98.00 164 GLU A N 1
ATOM 1236 C CA . GLU A 1 164 ? 4.685 6.071 11.765 1.00 98.00 164 GLU A CA 1
ATOM 1237 C C . GLU A 1 164 ? 3.626 6.120 10.658 1.00 98.00 164 GLU A C 1
ATOM 1239 O O . GLU A 1 164 ? 3.894 6.587 9.552 1.00 98.00 164 GLU A O 1
ATOM 1244 N N . ALA A 1 165 ? 2.414 5.669 10.972 1.00 98.38 165 ALA A N 1
ATOM 1245 C CA . ALA A 1 165 ? 1.214 5.945 10.198 1.00 98.38 165 ALA A CA 1
ATOM 1246 C C . ALA A 1 165 ? 0.155 6.574 11.112 1.00 98.38 165 ALA A C 1
ATOM 1248 O O . ALA A 1 165 ? -0.186 6.012 12.153 1.00 98.38 165 ALA A O 1
ATOM 1249 N N . ILE A 1 166 ? -0.357 7.742 10.736 1.00 98.25 166 ILE A N 1
ATOM 1250 C CA . ILE A 1 166 ? -1.348 8.499 11.503 1.00 98.25 166 ILE A CA 1
ATOM 1251 C C . ILE A 1 166 ? -2.660 8.495 10.737 1.00 98.25 166 ILE A C 1
ATOM 1253 O O . ILE A 1 166 ? -2.696 8.932 9.591 1.00 98.25 166 ILE A O 1
ATOM 1257 N N . LEU A 1 167 ? -3.733 8.069 11.396 1.00 97.44 167 LEU A N 1
ATOM 1258 C CA . LEU A 1 167 ? -5.098 8.178 10.900 1.00 97.44 167 LEU A CA 1
ATOM 1259 C C . LEU A 1 167 ? -5.858 9.192 11.764 1.00 97.44 167 LEU A C 1
ATOM 1261 O O . LEU A 1 167 ? -6.226 8.890 12.899 1.00 97.44 167 LEU A O 1
ATOM 1265 N N . ASP A 1 168 ? -6.065 10.397 11.238 1.00 96.12 168 ASP A N 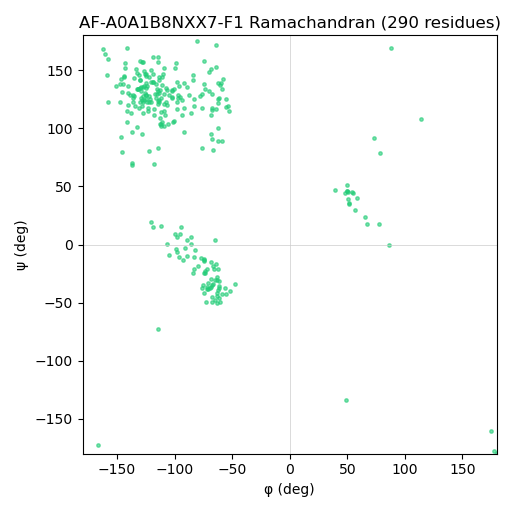1
ATOM 1266 C CA . ASP A 1 168 ? -6.891 11.442 11.855 1.00 96.12 168 ASP A CA 1
ATOM 1267 C C . ASP A 1 168 ? -8.316 11.294 11.307 1.00 96.12 168 ASP A C 1
ATOM 1269 O O . ASP A 1 168 ? -8.619 11.734 10.197 1.00 96.12 168 ASP A O 1
ATOM 1273 N N . LEU A 1 169 ? -9.183 10.608 12.058 1.00 91.44 169 LEU A N 1
ATOM 1274 C CA . LEU A 1 169 ? -10.559 10.330 11.635 1.00 91.44 169 LEU A CA 1
ATOM 1275 C C . LEU A 1 169 ? -11.419 11.596 11.591 1.00 91.44 169 LEU A C 1
ATOM 1277 O O . LEU A 1 169 ? -12.325 11.679 10.765 1.00 91.44 169 LEU A O 1
ATOM 1281 N N . GLY A 1 170 ? -11.123 12.583 12.444 1.00 89.75 170 GLY A N 1
ATOM 1282 C CA . GLY A 1 170 ? -11.845 13.854 12.478 1.00 89.75 170 GLY A CA 1
ATOM 1283 C C . GLY A 1 170 ? -11.606 14.693 11.224 1.00 89.75 170 GLY A C 1
ATOM 1284 O O . GLY A 1 170 ? -12.522 15.358 10.743 1.00 89.75 170 GLY A O 1
ATOM 1285 N N . LYS A 1 171 ? -10.392 14.633 10.667 1.00 93.81 171 LYS A N 1
ATOM 1286 C CA . LYS A 1 171 ? -10.035 15.307 9.407 1.00 93.81 171 LYS A CA 1
ATOM 1287 C C . LYS A 1 171 ? -10.076 14.405 8.181 1.00 93.81 171 LYS A C 1
ATOM 1289 O O . LYS A 1 171 ? -9.870 14.900 7.081 1.00 93.81 171 LYS A O 1
ATOM 1294 N N . GLN A 1 172 ? -10.299 13.106 8.363 1.00 95.25 172 GLN A N 1
ATOM 1295 C CA . GLN A 1 172 ? -10.196 12.097 7.308 1.00 95.25 172 GLN A CA 1
ATOM 1296 C C . GLN A 1 172 ? -8.832 12.133 6.600 1.00 95.25 172 GLN A C 1
ATOM 1298 O O . GLN A 1 172 ? -8.751 12.077 5.376 1.00 95.25 172 GLN A O 1
ATOM 1303 N N . GLN A 1 173 ? -7.751 12.232 7.375 1.00 97.25 173 GLN A N 1
ATOM 1304 C CA . GLN A 1 173 ? -6.383 12.306 6.858 1.00 97.25 173 GLN A CA 1
ATOM 1305 C C . GLN A 1 173 ? -5.574 11.066 7.235 1.00 97.25 173 GLN A C 1
ATOM 1307 O O . GLN A 1 173 ? -5.679 10.556 8.353 1.00 97.25 173 GLN A O 1
ATOM 1312 N N . LEU A 1 174 ? -4.745 10.608 6.299 1.00 98.06 174 LEU A N 1
ATOM 1313 C CA . LEU A 1 174 ? -3.766 9.546 6.501 1.00 98.06 174 LEU A CA 1
ATOM 1314 C C . LEU A 1 174 ? -2.371 10.078 6.174 1.00 98.06 174 LEU A C 1
ATOM 1316 O O . LEU A 1 174 ? -2.117 10.471 5.041 1.00 98.06 174 LEU A O 1
ATOM 1320 N N . THR A 1 175 ? -1.457 10.011 7.133 1.00 98.56 175 THR A N 1
ATOM 1321 C CA . THR A 1 175 ? -0.035 10.308 6.917 1.00 98.56 175 THR A CA 1
ATOM 1322 C C . THR A 1 175 ? 0.788 9.051 7.163 1.00 98.56 175 THR A C 1
ATOM 1324 O O . THR A 1 175 ? 0.530 8.336 8.128 1.00 98.56 175 THR A O 1
ATOM 1327 N N . VAL A 1 176 ? 1.788 8.786 6.323 1.00 98.62 176 VAL A N 1
ATOM 1328 C CA . VAL A 1 176 ? 2.796 7.736 6.512 1.00 98.62 176 VAL A CA 1
ATOM 1329 C C . VAL A 1 176 ? 4.182 8.354 6.383 1.00 98.62 176 VAL A C 1
ATOM 1331 O O . VAL A 1 176 ? 4.521 8.928 5.346 1.00 98.62 176 VAL A O 1
ATOM 1334 N N . THR A 1 177 ? 4.983 8.195 7.431 1.00 98.50 177 THR A N 1
ATOM 1335 C CA . THR A 1 177 ? 6.348 8.716 7.527 1.00 98.50 177 THR A CA 1
ATOM 1336 C C . THR A 1 177 ? 7.349 7.567 7.490 1.00 98.50 177 THR A C 1
ATOM 1338 O O . THR A 1 177 ? 7.150 6.543 8.153 1.00 98.50 177 THR A O 1
ATOM 1341 N N . ASP A 1 178 ? 8.433 7.763 6.737 1.00 98.00 178 ASP A N 1
ATOM 1342 C CA . ASP A 1 178 ? 9.503 6.784 6.512 1.00 98.00 178 ASP A CA 1
ATOM 1343 C C . ASP A 1 178 ? 8.954 5.414 6.088 1.00 98.00 178 ASP A C 1
ATOM 1345 O O . ASP A 1 178 ? 9.249 4.383 6.697 1.00 98.00 178 ASP A O 1
ATOM 1349 N N . GLY A 1 179 ? 8.095 5.422 5.067 1.00 98.62 179 GLY A N 1
ATOM 1350 C CA . GLY A 1 179 ? 7.546 4.215 4.471 1.00 98.62 179 GLY A CA 1
ATOM 1351 C C . GLY A 1 179 ? 8.593 3.501 3.622 1.00 98.62 179 GLY A C 1
ATOM 1352 O O . GLY A 1 179 ? 9.268 4.119 2.801 1.00 98.62 179 GLY A O 1
ATOM 1353 N N . GLN A 1 180 ? 8.699 2.190 3.797 1.00 98.56 180 GLN A N 1
ATOM 1354 C CA . GLN A 1 180 ? 9.532 1.299 3.003 1.00 98.56 180 GLN A CA 1
ATOM 1355 C C . GLN A 1 180 ? 8.675 0.131 2.519 1.00 98.56 180 GLN A C 1
ATOM 1357 O O . GLN A 1 180 ? 8.130 -0.628 3.315 1.00 98.56 180 GLN A O 1
ATOM 1362 N N . LEU A 1 181 ? 8.558 -0.014 1.204 1.00 98.44 181 LEU A N 1
ATOM 1363 C CA . LEU A 1 181 ? 7.842 -1.096 0.545 1.00 98.44 181 LEU A CA 1
ATOM 1364 C C . LEU A 1 181 ? 8.840 -1.988 -0.195 1.00 98.44 181 LEU A C 1
ATOM 1366 O O . LEU A 1 181 ? 9.370 -1.610 -1.239 1.00 98.44 181 LEU A O 1
ATOM 1370 N N . ASP A 1 182 ? 9.051 -3.193 0.316 1.00 98.19 182 ASP A N 1
ATOM 1371 C CA . ASP A 1 182 ? 9.879 -4.211 -0.317 1.00 98.19 182 ASP A CA 1
ATOM 1372 C C . ASP A 1 182 ? 8.996 -5.284 -0.948 1.00 98.19 182 ASP A C 1
ATOM 1374 O O . ASP A 1 182 ? 8.121 -5.869 -0.312 1.00 98.19 182 ASP A O 1
ATOM 1378 N N . THR A 1 183 ? 9.238 -5.586 -2.216 1.00 96.31 183 THR A N 1
ATOM 1379 C CA . THR A 1 183 ? 8.469 -6.571 -2.974 1.00 96.31 183 THR A CA 1
ATOM 1380 C C . THR A 1 183 ? 9.392 -7.611 -3.590 1.00 96.31 183 THR A C 1
ATOM 1382 O O . THR A 1 183 ? 10.525 -7.325 -3.968 1.00 96.31 183 THR A O 1
ATOM 1385 N N . SER A 1 184 ? 8.909 -8.843 -3.701 1.00 94.50 184 SER A N 1
ATOM 1386 C CA . SER A 1 184 ? 9.545 -9.923 -4.448 1.00 94.50 184 SER A CA 1
ATOM 1387 C C . SER A 1 184 ? 8.512 -10.518 -5.388 1.00 94.50 184 SER A C 1
ATOM 1389 O O . SER A 1 184 ? 7.712 -11.371 -4.989 1.00 94.50 184 SER A O 1
ATOM 1391 N N . LEU A 1 185 ? 8.523 -10.024 -6.625 1.00 91.25 185 LEU A N 1
ATOM 1392 C CA . LEU A 1 185 ? 7.511 -10.329 -7.625 1.00 91.25 185 LEU A CA 1
ATOM 1393 C C . LEU A 1 185 ? 7.963 -11.472 -8.538 1.00 91.25 185 LEU A C 1
ATOM 1395 O O . LEU A 1 185 ? 9.102 -11.498 -8.991 1.00 91.25 185 LEU A O 1
ATOM 1399 N N . LEU A 1 186 ? 7.083 -12.414 -8.842 1.00 88.12 186 LEU A N 1
ATOM 1400 C CA . LEU A 1 186 ? 7.292 -13.496 -9.796 1.00 88.12 186 LEU A CA 1
ATOM 1401 C C . LEU A 1 186 ? 6.072 -13.585 -10.704 1.00 88.12 186 LEU A C 1
ATOM 1403 O O . LEU A 1 186 ? 5.032 -14.102 -10.310 1.00 88.12 186 LEU A O 1
ATOM 1407 N N . HIS A 1 187 ? 6.189 -13.043 -11.909 1.00 83.56 187 HIS A N 1
ATOM 1408 C CA . HIS A 1 187 ? 5.093 -13.023 -12.866 1.00 83.56 187 HIS A CA 1
ATOM 1409 C C . HIS A 1 187 ? 5.649 -13.190 -14.283 1.00 83.56 187 HIS A C 1
ATOM 1411 O O . HIS A 1 187 ? 6.623 -12.506 -14.596 1.00 83.56 187 HIS A O 1
ATOM 1417 N N . PRO A 1 188 ? 5.031 -13.993 -15.172 1.00 80.69 188 PRO A N 1
ATOM 1418 C CA . PRO A 1 188 ? 5.528 -14.209 -16.536 1.00 80.69 188 PRO A CA 1
ATOM 1419 C C . PRO A 1 188 ? 5.803 -12.912 -17.312 1.00 80.69 188 PRO A C 1
ATOM 1421 O O . PRO A 1 188 ? 6.837 -12.774 -17.953 1.00 80.69 188 PRO A O 1
ATOM 1424 N N . ARG A 1 189 ? 4.928 -11.905 -17.172 1.00 81.19 189 ARG A N 1
ATOM 1425 C CA . ARG A 1 189 ? 5.104 -10.566 -17.784 1.00 81.19 189 ARG A CA 1
ATOM 1426 C C . ARG A 1 189 ? 6.276 -9.756 -17.220 1.00 81.19 189 ARG A C 1
ATOM 1428 O O . ARG A 1 189 ? 6.692 -8.788 -17.840 1.00 81.19 189 ARG A O 1
ATOM 1435 N N . LEU A 1 190 ? 6.774 -10.120 -16.043 1.00 85.81 190 LEU A N 1
ATOM 1436 C CA . LEU A 1 190 ? 7.969 -9.542 -15.436 1.00 85.81 190 LEU A CA 1
ATOM 1437 C C . LEU A 1 190 ? 9.188 -10.447 -15.650 1.00 85.81 190 LEU A C 1
ATOM 1439 O O . LEU A 1 190 ? 10.219 -10.178 -15.046 1.00 85.81 190 LEU A O 1
ATOM 1443 N N . GLY A 1 191 ? 9.099 -11.500 -16.465 1.00 83.50 191 GLY A N 1
ATOM 1444 C CA . GLY A 1 191 ? 10.152 -12.490 -16.688 1.00 83.50 191 GLY A CA 1
ATOM 1445 C C . GLY A 1 191 ? 10.126 -13.664 -15.699 1.00 83.50 191 GLY A C 1
ATOM 1446 O O . GLY A 1 191 ? 9.453 -13.643 -14.674 1.00 83.50 191 GLY A O 1
ATOM 1447 N N . GLU A 1 192 ? 10.910 -14.702 -15.995 1.00 83.69 192 GLU A N 1
ATOM 1448 C CA . GLU A 1 192 ? 10.870 -15.998 -15.288 1.00 83.69 192 GLU A CA 1
ATOM 1449 C C . GLU A 1 192 ? 11.508 -15.997 -13.885 1.00 83.69 192 GLU A C 1
ATOM 1451 O O . GLU A 1 192 ? 11.356 -16.945 -13.118 1.00 83.69 192 GLU A O 1
ATOM 1456 N N . LYS A 1 193 ? 12.275 -14.957 -13.537 1.00 87.81 193 LYS A N 1
ATOM 1457 C CA . LYS A 1 193 ? 12.987 -14.863 -12.250 1.00 87.81 193 LYS A CA 1
ATOM 1458 C C . LYS A 1 193 ? 12.214 -13.997 -11.266 1.00 87.81 193 LYS A C 1
ATOM 1460 O O . LYS A 1 193 ? 11.514 -13.082 -11.677 1.00 87.81 193 LYS A O 1
ATOM 1465 N N . ARG A 1 194 ? 12.425 -14.174 -9.959 1.00 91.31 194 ARG A N 1
ATOM 1466 C CA . ARG A 1 194 ? 11.929 -13.199 -8.971 1.00 91.31 194 ARG A CA 1
ATOM 1467 C C . ARG A 1 194 ? 12.553 -11.820 -9.215 1.00 91.31 194 ARG A C 1
ATOM 1469 O O . ARG A 1 194 ? 13.748 -11.718 -9.496 1.00 91.31 194 ARG A O 1
ATOM 1476 N N . LEU A 1 195 ? 11.735 -10.782 -9.120 1.00 93.94 195 LEU A N 1
ATOM 1477 C CA . LEU A 1 195 ? 12.103 -9.380 -9.225 1.00 93.94 195 LEU A CA 1
ATOM 1478 C C . LEU A 1 195 ? 11.984 -8.740 -7.839 1.00 93.94 195 LEU A C 1
ATOM 1480 O O . LEU A 1 195 ? 10.864 -8.484 -7.395 1.00 93.94 195 LEU A O 1
ATOM 1484 N N . PRO A 1 196 ? 13.103 -8.524 -7.131 1.00 96.25 196 PRO A N 1
ATOM 1485 C CA . PRO A 1 196 ? 13.085 -7.726 -5.920 1.00 96.25 196 PRO A CA 1
ATOM 1486 C C . PRO A 1 196 ? 12.988 -6.240 -6.283 1.00 96.25 196 PRO A C 1
ATOM 1488 O O . PRO A 1 196 ? 13.770 -5.765 -7.104 1.00 96.25 196 PRO A O 1
ATOM 1491 N N . LEU A 1 197 ? 12.056 -5.512 -5.675 1.00 97.38 197 LEU A N 1
ATOM 1492 C CA . LEU A 1 197 ? 11.983 -4.050 -5.756 1.00 97.38 197 LEU A CA 1
ATOM 1493 C C . LEU A 1 197 ? 11.848 -3.487 -4.348 1.00 97.38 197 LEU A C 1
ATOM 1495 O O . LEU A 1 197 ? 11.128 -4.063 -3.539 1.00 97.38 197 LEU A O 1
ATOM 1499 N N . ALA A 1 198 ? 12.503 -2.366 -4.087 1.00 98.44 198 ALA A N 1
ATOM 1500 C CA . ALA A 1 198 ? 12.465 -1.676 -2.807 1.00 98.44 198 ALA A CA 1
ATOM 1501 C C . ALA A 1 198 ? 12.100 -0.211 -3.047 1.00 98.44 198 ALA A C 1
ATOM 1503 O O . ALA A 1 198 ? 12.729 0.447 -3.873 1.00 98.44 198 ALA A O 1
ATOM 1504 N N . MET A 1 199 ? 11.086 0.294 -2.355 1.00 98.56 199 MET A N 1
ATOM 1505 C CA . MET A 1 199 ? 10.561 1.644 -2.527 1.00 98.56 199 MET A CA 1
ATOM 1506 C C . MET A 1 199 ? 10.499 2.365 -1.184 1.00 98.56 199 MET A C 1
ATOM 1508 O O . MET A 1 199 ? 9.685 2.009 -0.339 1.00 98.56 199 MET A O 1
ATOM 1512 N N . GLY A 1 200 ? 11.316 3.402 -1.019 1.00 98.69 200 GLY A N 1
ATOM 1513 C CA . GLY A 1 200 ? 11.156 4.383 0.055 1.00 98.69 200 GLY A CA 1
ATOM 1514 C C . GLY A 1 200 ? 10.147 5.459 -0.348 1.00 98.69 200 GLY A C 1
ATOM 1515 O O . GLY A 1 200 ? 10.113 5.844 -1.520 1.00 98.69 200 GLY A O 1
ATOM 1516 N N . PHE A 1 201 ? 9.311 5.916 0.585 1.00 98.69 201 PHE A N 1
ATOM 1517 C CA . PHE A 1 201 ? 8.333 6.975 0.337 1.00 98.69 201 PHE A CA 1
ATOM 1518 C C . PHE A 1 201 ? 7.825 7.649 1.621 1.00 98.69 201 PHE A C 1
ATOM 1520 O O . PHE A 1 201 ? 7.892 7.104 2.723 1.00 98.69 201 PHE A O 1
ATOM 1527 N N . GLN A 1 202 ? 7.214 8.817 1.443 1.00 98.62 202 GLN A N 1
ATOM 1528 C CA . GLN A 1 202 ? 6.279 9.422 2.388 1.00 98.62 202 GLN A CA 1
ATOM 1529 C C . GLN A 1 202 ? 4.919 9.596 1.719 1.00 98.62 202 GLN A C 1
ATOM 1531 O O . GLN A 1 202 ? 4.848 9.860 0.518 1.00 98.62 202 GLN A O 1
ATOM 1536 N N . LEU A 1 203 ? 3.841 9.464 2.487 1.00 98.44 203 LEU A N 1
ATOM 1537 C CA . LEU A 1 203 ? 2.475 9.603 1.986 1.00 98.44 203 LEU A CA 1
ATOM 1538 C C . LEU A 1 203 ? 1.694 10.580 2.859 1.00 98.44 203 LEU A C 1
ATOM 1540 O O . LEU A 1 203 ? 1.658 10.414 4.072 1.00 98.44 203 LEU A O 1
ATOM 1544 N N . ASP A 1 204 ? 1.000 11.523 2.237 1.00 98.50 204 ASP A N 1
ATOM 1545 C CA . ASP A 1 204 ? -0.106 12.247 2.865 1.00 98.50 204 ASP A CA 1
ATOM 1546 C C . ASP A 1 204 ? -1.344 12.106 2.000 1.00 98.50 204 ASP A C 1
ATOM 1548 O O . ASP A 1 204 ? -1.289 12.379 0.805 1.00 98.50 204 ASP A O 1
ATOM 1552 N N . ALA A 1 205 ? -2.455 11.691 2.587 1.00 98.12 205 ALA A N 1
ATOM 1553 C CA . ALA A 1 205 ? -3.718 11.511 1.897 1.00 98.12 205 ALA A CA 1
ATOM 1554 C C . ALA A 1 205 ? -4.845 12.233 2.631 1.00 98.12 205 ALA A C 1
ATOM 1556 O O . ALA A 1 205 ? -4.982 12.134 3.851 1.00 98.12 205 ALA A O 1
ATOM 1557 N N . ASP A 1 206 ? -5.671 12.923 1.856 1.00 97.94 206 ASP A N 1
ATOM 1558 C CA . ASP A 1 206 ? -6.961 13.449 2.269 1.00 97.94 206 ASP A CA 1
ATOM 1559 C C . ASP A 1 206 ? -8.035 12.512 1.711 1.00 97.94 206 ASP A C 1
ATOM 1561 O O . ASP A 1 206 ? -8.291 12.463 0.503 1.00 97.94 206 ASP A O 1
ATOM 1565 N N . LEU A 1 207 ? -8.620 11.709 2.595 1.00 95.25 207 LEU A N 1
ATOM 1566 C CA . LEU A 1 207 ? -9.586 10.677 2.235 1.00 95.25 207 LEU A CA 1
ATOM 1567 C C . LEU A 1 207 ? -10.945 11.294 1.875 1.00 95.25 207 LEU A C 1
ATOM 1569 O O . LEU A 1 207 ? -11.692 10.690 1.108 1.00 95.25 207 LEU A O 1
ATOM 1573 N N . GLN A 1 208 ? -11.255 12.497 2.372 1.00 94.19 208 GLN A N 1
ATOM 1574 C CA . GLN A 1 208 ? -12.483 13.205 2.016 1.00 94.19 208 GLN A CA 1
ATOM 1575 C C . GLN A 1 208 ? -12.403 13.754 0.593 1.00 94.19 208 GLN A C 1
ATOM 1577 O O . GLN A 1 208 ? -13.306 13.550 -0.220 1.00 94.19 208 GLN A O 1
ATOM 1582 N N . ALA A 1 209 ? -11.303 14.442 0.291 1.00 96.62 209 ALA A N 1
ATOM 1583 C CA . ALA A 1 209 ? -11.015 14.986 -1.027 1.00 96.62 209 ALA A CA 1
ATOM 1584 C C . ALA A 1 209 ? -10.602 13.899 -2.032 1.00 96.62 209 ALA A C 1
ATOM 1586 O O . ALA A 1 209 ? -10.559 14.167 -3.229 1.00 96.62 209 ALA A O 1
ATOM 1587 N N . GLN A 1 210 ? -10.311 12.682 -1.556 1.00 96.00 210 GLN A N 1
ATOM 1588 C CA . GLN A 1 210 ? -9.769 11.571 -2.340 1.00 96.00 210 GLN A CA 1
ATOM 1589 C C . GLN A 1 210 ? -8.481 11.953 -3.072 1.00 96.00 210 GLN A C 1
ATOM 1591 O O . GLN A 1 210 ? -8.304 11.626 -4.246 1.00 96.00 210 GLN A O 1
ATOM 1596 N N . THR A 1 211 ? -7.586 12.647 -2.372 1.00 97.38 211 THR A N 1
ATOM 1597 C CA . THR A 1 211 ? -6.286 13.058 -2.909 1.00 97.38 211 THR A CA 1
ATOM 1598 C C . THR A 1 211 ? -5.160 12.482 -2.071 1.00 97.38 211 THR A C 1
ATOM 1600 O O . THR A 1 211 ? -5.320 12.267 -0.869 1.00 97.38 211 THR A O 1
ATOM 1603 N N . ALA A 1 212 ? -4.009 12.230 -2.684 1.00 98.06 212 ALA A N 1
ATOM 1604 C CA . ALA A 1 212 ? -2.798 11.892 -1.957 1.00 98.06 212 ALA A CA 1
ATOM 1605 C C . ALA A 1 212 ? -1.551 12.484 -2.604 1.00 98.06 212 ALA A C 1
ATOM 1607 O O . ALA A 1 212 ? -1.506 12.756 -3.798 1.00 98.06 212 ALA A O 1
ATOM 1608 N N . GLN A 1 213 ? -0.510 12.651 -1.803 1.00 98.19 213 GLN A N 1
ATOM 1609 C CA . GLN A 1 213 ? 0.816 13.048 -2.232 1.00 98.19 213 GLN A CA 1
ATOM 1610 C C . GLN A 1 213 ? 1.799 11.981 -1.782 1.00 98.19 213 GLN A C 1
ATOM 1612 O O . GLN A 1 213 ? 2.010 11.781 -0.586 1.00 98.19 213 GLN A O 1
ATOM 1617 N N . LEU A 1 214 ? 2.403 11.311 -2.753 1.00 97.75 214 LEU A N 1
ATOM 1618 C CA . LEU A 1 214 ? 3.531 10.423 -2.556 1.00 97.75 214 LEU A CA 1
ATOM 1619 C C . LEU A 1 214 ? 4.808 11.229 -2.784 1.00 97.75 214 LEU A C 1
ATOM 1621 O O . LEU A 1 214 ? 5.089 11.670 -3.902 1.00 97.75 214 LEU A O 1
ATOM 1625 N N . ARG A 1 215 ? 5.567 11.448 -1.718 1.00 97.88 215 ARG A N 1
ATOM 1626 C CA . ARG A 1 215 ? 6.787 12.253 -1.740 1.00 97.88 215 ARG A CA 1
ATOM 1627 C C . ARG A 1 215 ? 8.008 11.416 -1.445 1.00 97.88 215 ARG A C 1
ATOM 1629 O O 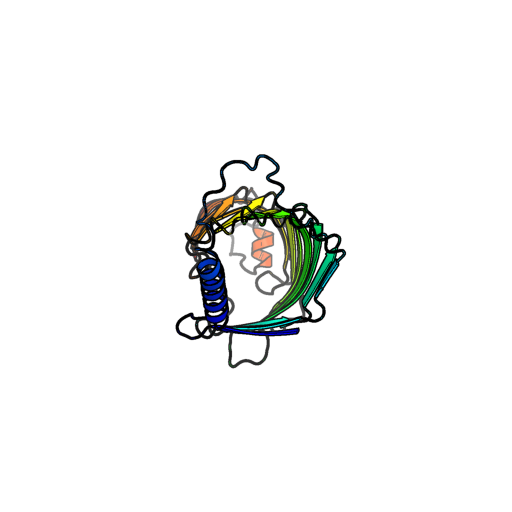. ARG A 1 215 ? 7.899 10.328 -0.886 1.00 97.88 215 ARG A O 1
ATOM 1636 N N . GLU A 1 216 ? 9.160 11.968 -1.813 1.00 97.38 216 GLU A N 1
ATOM 1637 C CA . GLU A 1 216 ? 10.462 11.337 -1.582 1.00 97.38 216 GLU A CA 1
ATOM 1638 C C . GLU A 1 216 ? 10.475 9.890 -2.092 1.00 97.38 216 GLU A C 1
ATOM 1640 O O . GLU A 1 216 ? 11.076 9.002 -1.490 1.00 97.38 216 GLU A O 1
ATOM 1645 N N . LEU A 1 217 ? 9.773 9.652 -3.208 1.00 98.12 217 LEU A N 1
ATOM 1646 C CA . LEU A 1 217 ? 9.717 8.340 -3.819 1.00 98.12 217 LEU A CA 1
ATOM 1647 C C . LEU A 1 217 ? 11.136 7.972 -4.228 1.00 98.12 217 LEU A C 1
ATOM 1649 O O . LEU A 1 217 ? 11.763 8.710 -4.988 1.00 98.12 217 LEU A O 1
ATOM 1653 N N . HIS A 1 218 ? 11.613 6.828 -3.762 1.00 98.38 218 HIS A N 1
ATOM 1654 C CA . HIS A 1 218 ? 12.890 6.261 -4.157 1.00 98.38 218 HIS A CA 1
ATOM 1655 C C . HIS A 1 218 ? 12.723 4.763 -4.397 1.00 98.38 218 HIS A C 1
ATOM 1657 O O . HIS A 1 218 ? 12.731 3.960 -3.466 1.00 98.38 218 HIS A O 1
ATOM 1663 N N . LEU A 1 219 ? 12.539 4.397 -5.662 1.00 98.19 219 LEU A N 1
ATOM 1664 C CA . LEU A 1 219 ? 12.395 3.024 -6.121 1.00 98.19 219 LEU A CA 1
ATOM 1665 C C . LEU A 1 219 ? 13.746 2.492 -6.595 1.00 98.19 219 LEU A C 1
ATOM 1667 O O . LEU A 1 219 ? 14.376 3.066 -7.479 1.00 98.19 219 LEU A O 1
ATOM 1671 N N . THR A 1 220 ? 14.147 1.344 -6.068 1.00 98.19 220 THR A N 1
ATOM 1672 C CA . THR A 1 220 ? 15.373 0.644 -6.445 1.00 98.19 220 THR A CA 1
ATOM 1673 C C . THR A 1 220 ? 15.100 -0.811 -6.799 1.00 98.19 220 THR A C 1
ATOM 1675 O O . THR A 1 220 ? 14.093 -1.401 -6.396 1.00 98.19 220 THR A O 1
ATOM 1678 N N . GLY A 1 221 ? 16.000 -1.402 -7.580 1.00 96.62 221 GLY A N 1
ATOM 1679 C CA . GLY A 1 221 ? 15.891 -2.790 -8.004 1.00 96.62 221 GLY A CA 1
ATOM 1680 C C . GLY A 1 221 ? 17.183 -3.331 -8.615 1.00 96.62 221 GLY A C 1
ATOM 1681 O O . GLY A 1 221 ? 18.226 -2.674 -8.571 1.00 96.62 221 GLY A O 1
ATOM 1682 N N . PRO A 1 222 ? 17.144 -4.548 -9.182 1.00 95.00 222 PRO A N 1
ATOM 1683 C CA . PRO A 1 222 ? 18.294 -5.135 -9.855 1.00 95.00 222 PRO A CA 1
ATOM 1684 C C . PRO A 1 222 ? 18.699 -4.334 -11.096 1.00 95.00 222 PRO A C 1
ATOM 1686 O O . PRO A 1 222 ? 18.001 -3.424 -11.542 1.00 95.00 222 PRO A O 1
ATOM 1689 N N . ASP A 1 223 ? 19.850 -4.701 -11.663 1.00 94.44 223 ASP A N 1
ATOM 1690 C CA . ASP A 1 223 ? 20.342 -4.159 -12.934 1.00 94.44 223 ASP A CA 1
ATOM 1691 C C . ASP A 1 223 ? 20.475 -2.621 -12.945 1.00 94.44 223 ASP A C 1
ATOM 1693 O O . ASP A 1 223 ? 20.360 -1.981 -13.989 1.00 94.44 223 ASP A O 1
ATOM 1697 N N . GLY A 1 224 ? 20.735 -2.028 -11.773 1.00 94.44 224 GLY A N 1
ATOM 1698 C CA . GLY A 1 224 ? 20.977 -0.593 -11.614 1.00 94.44 224 GLY A CA 1
ATOM 1699 C C . GLY A 1 224 ? 19.719 0.276 -11.641 1.00 94.44 224 GLY A C 1
ATOM 1700 O O . GLY A 1 224 ? 19.836 1.476 -11.860 1.00 94.44 224 GLY A O 1
ATOM 1701 N N . LEU A 1 225 ? 18.524 -0.294 -11.441 1.00 96.81 225 LEU A N 1
ATOM 1702 C CA . LEU A 1 225 ? 17.305 0.506 -11.320 1.00 96.81 225 LEU A CA 1
ATOM 1703 C C . LEU A 1 225 ? 17.382 1.399 -10.077 1.00 96.81 225 LEU A C 1
ATOM 1705 O O . LEU A 1 225 ? 17.387 0.895 -8.954 1.00 96.81 225 LEU A O 1
ATOM 1709 N N . ALA A 1 226 ? 17.375 2.709 -10.302 1.00 97.69 226 ALA A N 1
ATOM 1710 C CA . ALA A 1 226 ? 17.186 3.737 -9.290 1.00 97.69 226 ALA A CA 1
ATOM 1711 C C . ALA A 1 226 ? 16.321 4.855 -9.885 1.00 97.69 226 ALA A C 1
ATOM 1713 O O . ALA A 1 226 ? 16.702 5.514 -10.856 1.00 97.69 226 ALA A O 1
ATOM 1714 N N . LEU A 1 227 ? 15.122 5.025 -9.337 1.00 97.81 227 LEU A N 1
ATOM 1715 C CA . LEU A 1 227 ? 14.142 6.016 -9.759 1.00 97.81 227 LEU A CA 1
ATOM 1716 C C . LEU A 1 227 ? 13.731 6.853 -8.556 1.00 97.81 227 LEU A C 1
ATOM 1718 O O . LEU A 1 227 ? 13.352 6.312 -7.520 1.00 97.81 227 LEU A O 1
ATOM 1722 N N . THR A 1 228 ? 13.760 8.169 -8.711 1.00 98.38 228 THR A N 1
ATOM 1723 C CA . THR A 1 228 ? 13.249 9.117 -7.723 1.00 98.38 228 THR A CA 1
ATOM 1724 C C . THR A 1 228 ? 12.043 9.873 -8.258 1.00 98.38 228 THR A C 1
ATOM 1726 O O . THR A 1 228 ? 11.858 9.977 -9.473 1.00 98.38 228 THR A O 1
ATOM 1729 N N . GLY A 1 229 ? 11.200 10.409 -7.379 1.00 97.69 229 GLY A N 1
ATOM 1730 C CA . GLY A 1 229 ? 10.099 11.250 -7.830 1.00 97.69 229 GLY A CA 1
ATOM 1731 C C . GLY A 1 229 ? 9.166 11.747 -6.741 1.00 97.69 229 GLY A C 1
ATOM 1732 O O . GLY A 1 229 ? 9.347 11.495 -5.553 1.00 97.69 229 GLY A O 1
ATOM 1733 N N . ASN A 1 230 ? 8.142 12.466 -7.188 1.00 97.94 230 ASN A N 1
ATOM 1734 C CA . ASN A 1 230 ? 6.993 12.841 -6.375 1.00 97.94 230 ASN A CA 1
ATOM 1735 C C . ASN A 1 230 ? 5.743 12.717 -7.242 1.00 97.94 230 ASN A C 1
ATOM 1737 O O . ASN A 1 230 ? 5.759 13.140 -8.403 1.00 97.94 230 ASN A O 1
ATOM 1741 N N . LEU A 1 231 ? 4.680 12.151 -6.681 1.00 97.38 231 LEU A N 1
ATOM 1742 C CA . LEU A 1 231 ? 3.414 11.913 -7.362 1.00 97.38 231 LEU A CA 1
ATOM 1743 C C . LEU A 1 231 ? 2.274 12.508 -6.538 1.00 97.38 231 LEU A C 1
ATOM 1745 O O . LEU A 1 231 ? 2.200 12.304 -5.333 1.00 97.38 231 LEU A O 1
ATOM 1749 N N . ASN A 1 232 ? 1.364 13.196 -7.206 1.00 97.94 232 ASN A N 1
ATOM 1750 C CA . ASN A 1 232 ? 0.044 13.513 -6.691 1.00 97.94 232 ASN A CA 1
ATOM 1751 C C . ASN A 1 232 ? -0.935 12.491 -7.258 1.00 97.94 232 ASN A C 1
ATOM 1753 O O . ASN A 1 232 ? -0.821 12.114 -8.427 1.00 97.94 232 ASN A O 1
ATOM 1757 N N . LEU A 1 233 ? -1.867 12.049 -6.429 1.00 96.94 233 LEU A N 1
ATOM 1758 C CA . LEU A 1 233 ? -2.936 11.139 -6.777 1.00 96.94 233 LEU A CA 1
ATOM 1759 C C . LEU A 1 233 ? -4.272 11.823 -6.507 1.00 96.94 233 LEU A C 1
ATOM 1761 O O . LEU A 1 233 ? -4.428 12.480 -5.480 1.00 96.94 233 LEU A O 1
ATOM 1765 N N . ASP A 1 234 ? -5.228 11.615 -7.398 1.00 96.38 234 ASP A N 1
ATOM 1766 C CA . ASP A 1 234 ? -6.598 12.115 -7.299 1.00 96.38 234 ASP A CA 1
ATOM 1767 C C . ASP A 1 234 ? -7.575 10.956 -7.547 1.00 96.38 234 ASP A C 1
ATOM 1769 O O . ASP A 1 234 ? -7.207 9.973 -8.192 1.00 96.38 234 ASP A O 1
ATOM 1773 N N . GLU A 1 235 ? -8.817 11.068 -7.069 1.00 92.75 235 GLU A N 1
ATOM 1774 C CA . GLU A 1 235 ? -9.878 10.056 -7.241 1.00 92.75 235 GLU A CA 1
ATOM 1775 C C . GLU A 1 235 ? -9.517 8.667 -6.670 1.00 92.75 235 GLU A C 1
ATOM 1777 O O . GLU A 1 235 ? -9.819 7.628 -7.261 1.00 92.75 235 GLU A O 1
ATOM 1782 N N . LEU A 1 236 ? -8.866 8.645 -5.498 1.00 89.31 236 LEU A N 1
ATOM 1783 C CA . LEU A 1 236 ? -8.278 7.449 -4.868 1.00 89.31 236 LEU A CA 1
ATOM 1784 C C . LEU A 1 236 ? -9.179 6.203 -4.815 1.00 89.31 236 LEU A C 1
ATOM 1786 O O . LEU A 1 236 ? -8.664 5.086 -4.879 1.00 89.31 236 LEU A O 1
ATOM 1790 N N . PHE A 1 237 ? -10.495 6.368 -4.655 1.00 84.75 237 PHE A N 1
ATOM 1791 C CA . PHE A 1 237 ? -11.415 5.248 -4.422 1.00 84.75 237 PHE A CA 1
ATOM 1792 C C . PHE A 1 237 ? -12.257 4.857 -5.636 1.00 84.75 237 PHE A C 1
ATOM 1794 O O . PHE A 1 237 ? -12.936 3.832 -5.586 1.00 84.75 237 PHE A O 1
ATOM 1801 N N . THR A 1 238 ? -12.236 5.652 -6.706 1.00 81.56 238 THR A N 1
ATOM 1802 C CA . THR A 1 238 ? -13.072 5.436 -7.893 1.00 81.56 238 THR A CA 1
ATOM 1803 C C . THR A 1 238 ? -12.220 5.108 -9.110 1.00 81.56 238 THR A C 1
ATOM 1805 O O . THR A 1 238 ? -12.186 3.962 -9.552 1.00 81.56 238 THR A O 1
ATOM 1808 N N . ALA A 1 239 ? -11.516 6.102 -9.643 1.00 86.12 239 ALA A N 1
ATOM 1809 C CA . ALA A 1 239 ? -10.715 5.996 -10.854 1.00 86.12 239 ALA A CA 1
ATOM 1810 C C . ALA A 1 239 ? -9.380 6.723 -10.639 1.00 86.12 239 ALA A C 1
ATOM 1812 O O . ALA A 1 239 ? -9.156 7.785 -11.218 1.00 86.12 239 ALA A O 1
ATOM 1813 N N . PRO A 1 240 ? -8.493 6.168 -9.794 1.00 90.69 240 PRO A N 1
ATOM 1814 C CA . PRO A 1 240 ? -7.307 6.870 -9.340 1.00 90.69 240 PRO A CA 1
ATOM 1815 C C . PRO A 1 240 ? -6.464 7.360 -10.513 1.00 90.69 240 PRO A C 1
ATOM 1817 O O . PRO A 1 240 ? -6.048 6.580 -11.373 1.00 90.69 240 PRO A O 1
ATOM 1820 N N . THR A 1 241 ? -6.187 8.656 -10.536 1.00 95.06 241 THR A N 1
ATOM 1821 C CA . THR A 1 241 ? -5.270 9.272 -11.496 1.00 95.06 241 THR A CA 1
ATOM 1822 C C . THR A 1 241 ? -4.007 9.703 -10.775 1.00 95.06 241 THR A C 1
ATOM 1824 O O . THR A 1 241 ? -4.033 9.955 -9.573 1.00 95.06 241 THR A O 1
ATOM 1827 N N . TYR A 1 242 ? -2.885 9.747 -11.485 1.00 95.62 242 TYR A N 1
ATOM 1828 C CA . TYR A 1 242 ? -1.623 10.207 -10.925 1.00 95.62 242 TYR A CA 1
ATOM 1829 C C . TYR A 1 242 ? -0.962 11.224 -11.841 1.00 95.62 242 TYR A C 1
ATOM 1831 O O . TYR A 1 242 ? -1.049 11.123 -13.067 1.00 95.62 242 TYR A O 1
ATOM 1839 N N . ARG A 1 243 ? -0.266 12.192 -11.244 1.00 97.38 243 ARG A N 1
ATOM 1840 C CA . ARG A 1 243 ? 0.567 13.177 -11.941 1.00 97.38 243 ARG A CA 1
ATOM 1841 C C . ARG A 1 243 ? 1.802 13.512 -11.128 1.00 97.38 243 ARG A C 1
ATOM 1843 O O . ARG A 1 243 ? 1.726 13.634 -9.912 1.00 97.38 243 ARG A O 1
ATOM 1850 N N . GLY A 1 244 ? 2.934 13.736 -11.777 1.00 96.75 244 GLY A N 1
ATOM 1851 C CA . GLY A 1 244 ? 4.139 14.114 -11.054 1.00 96.75 244 GLY A CA 1
ATOM 1852 C C . GLY A 1 244 ? 5.376 14.208 -11.917 1.00 96.75 244 GLY A C 1
ATOM 1853 O O . GLY A 1 244 ? 5.299 14.333 -13.138 1.00 96.75 244 GLY A O 1
ATOM 1854 N N . GLN A 1 245 ? 6.529 14.151 -11.263 1.00 96.62 245 GLN A N 1
ATOM 1855 C CA . GLN A 1 245 ? 7.826 14.104 -11.923 1.00 96.62 245 GLN A CA 1
ATOM 1856 C C . GLN A 1 245 ? 8.608 12.910 -11.409 1.00 96.62 245 GLN A C 1
ATOM 1858 O O . GLN A 1 245 ? 8.652 12.662 -10.202 1.00 96.62 245 GLN A O 1
ATOM 1863 N N . VAL A 1 246 ? 9.242 12.204 -12.340 1.00 97.06 246 VAL A N 1
ATOM 1864 C CA . VAL A 1 246 ? 10.156 11.110 -12.030 1.00 97.06 246 VAL A CA 1
ATOM 1865 C C . VAL A 1 246 ? 11.493 11.336 -12.711 1.00 97.06 246 VAL A C 1
ATOM 1867 O O . VAL A 1 246 ? 11.584 11.919 -13.799 1.00 97.06 246 VAL A O 1
ATOM 1870 N N . GLN A 1 247 ? 12.533 10.839 -12.062 1.00 98.00 247 GLN A N 1
ATOM 1871 C CA . GLN A 1 247 ? 13.885 10.822 -12.568 1.00 98.00 247 GLN A CA 1
ATOM 1872 C C . GLN A 1 247 ? 14.454 9.416 -12.421 1.00 98.00 247 GLN A C 1
ATOM 1874 O O . GLN A 1 247 ? 14.514 8.870 -11.328 1.00 98.00 247 GLN A O 1
ATOM 1879 N N . LEU A 1 248 ? 14.885 8.847 -13.536 1.00 97.38 248 LEU A N 1
ATOM 1880 C CA . LEU A 1 248 ? 15.605 7.591 -13.615 1.00 97.38 248 LEU A CA 1
ATOM 1881 C C . LEU A 1 248 ? 17.098 7.898 -13.716 1.00 97.38 248 LEU A C 1
ATOM 1883 O O . LEU A 1 248 ? 17.521 8.609 -14.639 1.00 97.38 248 LEU A O 1
ATOM 1887 N N . GLU A 1 249 ? 17.884 7.374 -12.780 1.00 97.12 249 GLU A N 1
ATOM 1888 C CA . GLU A 1 249 ? 19.341 7.468 -12.850 1.00 97.12 249 GLU A CA 1
ATOM 1889 C C . GLU A 1 249 ? 19.883 6.708 -14.073 1.00 97.12 249 GLU A C 1
ATOM 1891 O O . GLU A 1 249 ? 19.238 5.768 -14.542 1.00 97.12 249 GLU A O 1
ATOM 1896 N N . PRO A 1 250 ? 21.047 7.104 -14.627 1.00 96.75 250 PRO A N 1
ATOM 1897 C CA . PRO A 1 250 ? 21.643 6.398 -15.755 1.00 96.75 250 PRO A CA 1
ATOM 1898 C C . PRO A 1 250 ? 21.816 4.898 -15.479 1.00 96.75 250 PRO A C 1
ATOM 1900 O O . PRO A 1 250 ? 22.561 4.509 -14.581 1.00 96.75 250 PRO A O 1
ATOM 1903 N N . LEU A 1 251 ? 21.174 4.053 -16.289 1.00 96.88 251 LEU A N 1
ATOM 1904 C CA . LEU A 1 251 ? 21.355 2.601 -16.245 1.00 96.88 251 LEU A CA 1
ATOM 1905 C C . LEU A 1 251 ? 21.357 1.968 -17.640 1.00 96.88 251 LEU A C 1
ATOM 1907 O O . LEU A 1 251 ? 20.987 2.589 -18.638 1.00 96.88 251 LEU A O 1
ATOM 1911 N N . SER A 1 252 ? 21.733 0.693 -17.705 1.00 95.19 252 SER A N 1
ATOM 1912 C CA . SER A 1 252 ? 21.589 -0.104 -18.923 1.00 95.19 252 SER A CA 1
ATOM 1913 C C . SER A 1 252 ? 20.176 -0.665 -19.019 1.00 95.19 252 SER A C 1
ATOM 1915 O O . SER A 1 252 ? 19.766 -1.469 -18.186 1.00 95.19 252 SER A O 1
ATOM 1917 N N . LEU A 1 253 ? 19.429 -0.310 -20.066 1.00 94.06 253 LEU A N 1
ATOM 1918 C CA . LEU A 1 253 ? 18.083 -0.858 -20.290 1.00 94.06 253 LEU A CA 1
ATOM 1919 C C . LEU A 1 253 ? 18.117 -2.281 -20.852 1.00 94.06 253 LEU A C 1
ATOM 1921 O O . LEU A 1 253 ? 17.088 -2.949 -20.908 1.00 94.06 253 LEU A O 1
ATOM 1925 N N . ARG A 1 254 ? 19.280 -2.770 -21.291 1.00 93.56 254 ARG A N 1
ATOM 1926 C CA . ARG A 1 254 ? 19.376 -4.059 -21.988 1.00 93.56 254 ARG A CA 1
ATOM 1927 C C . ARG A 1 254 ? 18.924 -5.251 -21.132 1.00 93.56 254 ARG A C 1
ATOM 1929 O O . ARG A 1 254 ? 18.152 -6.058 -21.658 1.00 93.56 254 ARG A O 1
ATOM 1936 N N . PRO A 1 255 ? 19.333 -5.389 -19.851 1.00 93.50 255 PRO A N 1
ATOM 1937 C CA . PRO A 1 255 ? 18.845 -6.466 -18.989 1.00 93.50 255 PRO A CA 1
ATOM 1938 C C . PRO A 1 255 ? 17.322 -6.421 -18.829 1.00 93.50 255 PRO A C 1
ATOM 1940 O O . PRO A 1 255 ? 16.662 -7.448 -18.971 1.00 93.50 255 PRO A O 1
ATOM 1943 N N . TRP A 1 256 ? 16.758 -5.224 -18.650 1.00 92.94 256 TRP A N 1
ATOM 1944 C CA . TRP A 1 256 ? 15.317 -5.003 -18.518 1.00 92.94 256 TRP A CA 1
ATOM 1945 C C . TRP A 1 256 ? 14.543 -5.361 -19.788 1.00 92.94 256 TRP A C 1
ATOM 1947 O O . TRP A 1 256 ? 13.573 -6.109 -19.728 1.00 92.94 256 TRP A O 1
ATOM 1957 N N . LEU A 1 257 ? 15.001 -4.903 -20.953 1.00 91.88 257 LEU A N 1
ATOM 1958 C CA . LEU A 1 257 ? 14.365 -5.212 -22.236 1.00 91.88 257 LEU A CA 1
ATOM 1959 C C . LEU A 1 257 ? 14.472 -6.696 -22.596 1.00 91.88 257 LEU A C 1
ATOM 1961 O O . LEU A 1 257 ? 13.545 -7.248 -23.173 1.00 91.88 257 LEU A O 1
ATOM 1965 N N . THR A 1 258 ? 15.571 -7.355 -22.225 1.00 91.7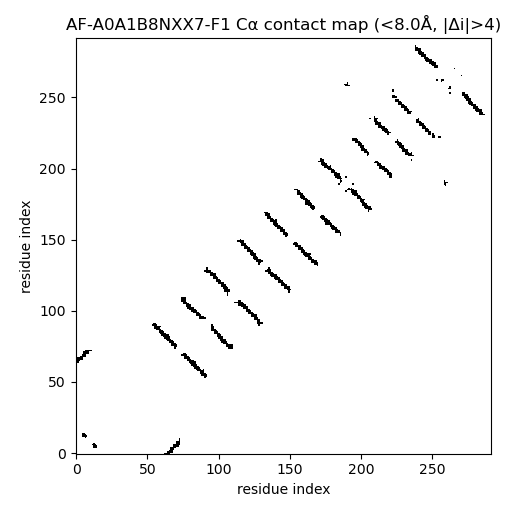5 258 THR A N 1
ATOM 1966 C CA . THR A 1 258 ? 15.719 -8.810 -22.394 1.00 91.75 258 THR A CA 1
ATOM 1967 C C . THR A 1 258 ? 14.754 -9.558 -21.480 1.00 91.75 258 THR A C 1
ATOM 1969 O O . THR A 1 258 ? 14.082 -10.488 -21.908 1.00 91.75 258 THR A O 1
ATOM 1972 N N . ARG A 1 259 ? 14.661 -9.135 -20.216 1.00 91.25 259 ARG A N 1
ATOM 1973 C CA . ARG A 1 259 ? 13.778 -9.729 -19.210 1.00 91.25 259 ARG A CA 1
ATOM 1974 C C . ARG A 1 259 ? 12.300 -9.638 -19.592 1.00 91.25 259 ARG A C 1
ATOM 1976 O O . ARG A 1 259 ? 11.551 -10.561 -19.292 1.00 91.25 259 ARG A O 1
ATOM 1983 N N . LEU A 1 260 ? 11.903 -8.531 -20.214 1.00 91.12 260 LEU A N 1
ATOM 1984 C CA . LEU A 1 260 ? 10.532 -8.268 -20.656 1.00 91.12 260 LEU A CA 1
ATOM 1985 C C . LEU A 1 260 ? 10.242 -8.769 -22.081 1.00 91.12 260 LEU A C 1
ATOM 1987 O O . LEU A 1 260 ? 9.159 -8.503 -22.590 1.00 91.12 260 LEU A O 1
ATOM 1991 N N . ASP A 1 261 ? 11.201 -9.443 -22.728 1.00 89.38 261 ASP A N 1
ATOM 1992 C CA . ASP A 1 261 ? 11.124 -9.867 -24.134 1.00 89.38 261 ASP A CA 1
ATOM 1993 C C . ASP A 1 261 ? 10.730 -8.724 -25.098 1.00 89.38 261 ASP A C 1
ATOM 1995 O O . ASP A 1 261 ? 9.948 -8.871 -26.033 1.00 89.38 261 ASP A O 1
ATOM 1999 N N . ALA A 1 262 ? 11.272 -7.533 -24.834 1.00 90.56 262 ALA A N 1
ATOM 2000 C CA . ALA A 1 262 ? 10.939 -6.281 -25.512 1.00 90.56 262 ALA A CA 1
ATOM 2001 C C . ALA A 1 262 ? 12.156 -5.643 -26.207 1.00 90.56 262 ALA A C 1
ATOM 2003 O O . ALA A 1 262 ? 12.165 -4.441 -26.475 1.00 90.56 262 ALA A O 1
ATOM 2004 N N . MET A 1 263 ? 13.214 -6.418 -26.469 1.00 90.44 263 MET A N 1
ATOM 2005 C CA . MET A 1 263 ? 14.437 -5.902 -27.086 1.00 90.44 263 MET A CA 1
ATOM 2006 C C . MET A 1 263 ? 14.180 -5.476 -28.544 1.00 90.44 263 MET A C 1
ATOM 2008 O O . MET A 1 263 ? 13.869 -6.327 -29.381 1.00 90.44 263 MET A O 1
ATOM 2012 N N . PRO A 1 264 ? 14.344 -4.187 -28.897 1.00 91.88 264 PRO A N 1
ATOM 2013 C CA . PRO A 1 264 ? 14.207 -3.751 -30.278 1.00 91.88 264 PRO A CA 1
ATOM 2014 C C . PRO A 1 264 ? 15.421 -4.180 -31.112 1.00 91.88 264 PRO A C 1
ATOM 2016 O O . PRO A 1 264 ? 16.524 -4.371 -30.598 1.00 91.88 264 PRO A O 1
ATOM 2019 N N . ALA A 1 265 ? 15.247 -4.255 -32.432 1.00 90.75 265 ALA A N 1
ATOM 2020 C CA . ALA A 1 265 ? 16.378 -4.383 -33.343 1.00 90.75 265 ALA A CA 1
ATOM 2021 C C . ALA A 1 265 ? 17.207 -3.088 -33.317 1.00 90.75 265 ALA A C 1
ATOM 2023 O O . ALA A 1 265 ? 16.726 -2.024 -33.711 1.00 90.75 265 ALA A O 1
ATOM 2024 N N . THR A 1 266 ? 18.455 -3.169 -32.857 1.00 90.75 266 THR A N 1
ATOM 2025 C CA . THR A 1 266 ? 19.375 -2.027 -32.799 1.00 90.75 266 THR A CA 1
ATOM 2026 C C . THR A 1 266 ? 20.495 -2.174 -33.823 1.00 90.75 266 THR A C 1
ATOM 2028 O O . THR A 1 266 ? 20.965 -3.272 -34.105 1.00 90.75 266 THR A O 1
ATOM 2031 N N . ALA A 1 267 ? 20.961 -1.050 -34.373 1.00 89.12 267 ALA A N 1
ATOM 2032 C CA . ALA A 1 267 ? 22.089 -1.039 -35.310 1.00 89.12 267 ALA A CA 1
ATOM 2033 C C . ALA A 1 267 ? 23.446 -1.324 -34.633 1.00 89.12 267 ALA A C 1
ATOM 2035 O O . ALA A 1 267 ? 24.399 -1.700 -35.308 1.00 89.12 267 ALA A O 1
ATOM 2036 N N . SER A 1 268 ? 23.531 -1.126 -33.313 1.00 89.19 268 SER A N 1
ATOM 2037 C CA . SER A 1 268 ? 24.728 -1.353 -32.496 1.00 89.19 268 SER A CA 1
ATOM 2038 C C . SER A 1 268 ? 24.422 -2.298 -31.335 1.00 89.19 268 SER A C 1
ATOM 2040 O O . SER A 1 268 ? 23.326 -2.258 -30.764 1.00 89.19 268 SER A O 1
ATOM 2042 N N . ASP A 1 269 ? 25.412 -3.099 -30.951 1.00 85.25 269 ASP A N 1
ATOM 2043 C CA . ASP A 1 269 ? 25.405 -3.970 -29.773 1.00 85.25 269 ASP A CA 1
ATOM 2044 C C . ASP A 1 269 ? 25.574 -3.204 -28.449 1.00 85.25 269 ASP A C 1
ATOM 2046 O O . ASP A 1 269 ? 25.280 -3.745 -27.387 1.00 85.25 269 ASP A O 1
ATOM 2050 N N . THR A 1 270 ? 25.978 -1.934 -28.499 1.00 88.38 270 THR A N 1
ATOM 2051 C CA . THR A 1 270 ? 26.095 -1.039 -27.332 1.00 88.38 270 THR A CA 1
ATOM 2052 C C . THR A 1 270 ? 24.900 -0.106 -27.149 1.00 88.38 270 THR A C 1
ATOM 2054 O O . THR A 1 270 ? 24.825 0.619 -26.154 1.00 88.38 270 THR A O 1
ATOM 2057 N N . ALA A 1 271 ? 23.934 -0.116 -28.070 1.00 90.19 271 ALA A N 1
ATOM 2058 C CA . ALA A 1 271 ? 22.729 0.696 -27.937 1.00 90.19 271 ALA A CA 1
ATOM 2059 C C . ALA A 1 271 ? 21.981 0.366 -26.630 1.00 90.19 271 ALA A C 1
ATOM 2061 O O . ALA A 1 271 ? 21.905 -0.801 -26.238 1.00 90.19 271 ALA A O 1
ATOM 2062 N N . LEU A 1 272 ? 21.406 1.396 -25.993 1.00 91.19 272 LEU A N 1
ATOM 2063 C CA . LEU A 1 272 ? 20.617 1.300 -24.752 1.00 91.19 272 LEU A CA 1
ATOM 2064 C C . LEU A 1 272 ? 21.419 0.878 -23.504 1.00 91.19 272 LEU A C 1
ATOM 2066 O O . LEU A 1 272 ? 20.832 0.451 -22.511 1.00 91.19 272 LEU A O 1
ATOM 2070 N N . SER A 1 273 ? 22.750 0.992 -23.545 1.00 92.50 273 SER A N 1
ATOM 2071 C CA . SER A 1 273 ? 23.621 0.670 -22.399 1.00 92.50 273 SER A CA 1
ATOM 2072 C C . SER A 1 273 ? 23.682 1.769 -21.339 1.00 92.50 273 SER A C 1
ATOM 2074 O O . SER A 1 273 ? 24.072 1.494 -20.210 1.00 92.50 273 SER A O 1
ATOM 2076 N N . GLU A 1 274 ? 23.300 2.990 -21.699 1.00 93.88 274 GLU A N 1
ATOM 2077 C CA . GLU A 1 274 ? 23.242 4.137 -20.802 1.00 93.88 274 GLU A CA 1
ATOM 2078 C C . GLU A 1 274 ? 22.004 4.950 -21.171 1.00 93.88 274 GLU A C 1
ATOM 2080 O O . GLU A 1 274 ? 21.942 5.587 -22.224 1.00 93.88 274 GLU A O 1
ATOM 2085 N N . ALA A 1 275 ? 20.979 4.854 -20.336 1.00 93.38 275 ALA A N 1
ATOM 2086 C CA . ALA A 1 275 ? 19.752 5.608 -20.475 1.00 93.38 275 ALA A CA 1
ATOM 2087 C C . ALA A 1 275 ? 19.405 6.238 -19.135 1.00 93.38 275 ALA A C 1
ATOM 2089 O O . ALA A 1 275 ? 19.413 5.572 -18.103 1.00 93.38 275 ALA A O 1
ATOM 2090 N N . SER A 1 276 ? 19.061 7.514 -19.180 1.00 95.06 276 SER A N 1
ATOM 2091 C CA . SER A 1 276 ? 18.449 8.241 -18.080 1.00 95.06 276 SER A CA 1
ATOM 2092 C C . SER A 1 276 ? 17.183 8.909 -18.593 1.00 95.06 276 SER A C 1
ATOM 2094 O O . SER A 1 276 ? 17.009 9.131 -19.796 1.00 95.06 276 SER A O 1
ATOM 2096 N N . LEU A 1 277 ? 16.270 9.198 -17.678 1.00 94.94 277 LEU A N 1
ATOM 2097 C CA . LEU A 1 277 ? 15.001 9.823 -18.008 1.00 94.94 277 LEU A CA 1
ATOM 2098 C C . LEU A 1 277 ? 14.666 10.831 -16.924 1.00 94.94 277 LEU A C 1
ATOM 2100 O O . LEU A 1 277 ? 14.663 10.498 -15.748 1.00 94.94 277 LEU A O 1
ATOM 2104 N N . THR A 1 278 ? 14.320 12.045 -17.321 1.00 96.38 278 THR A N 1
ATOM 2105 C CA . THR A 1 278 ? 13.602 12.980 -16.458 1.00 96.38 278 THR A CA 1
ATOM 2106 C C . THR A 1 278 ? 12.346 13.355 -17.203 1.00 96.38 278 THR A C 1
ATOM 2108 O O . THR A 1 278 ? 12.418 13.874 -18.318 1.00 96.38 278 THR A O 1
ATOM 2111 N N . SER A 1 279 ? 11.194 13.028 -16.631 1.00 94.19 279 SER A N 1
ATOM 2112 C CA . SER A 1 279 ? 9.933 13.196 -17.336 1.00 94.19 279 SER A CA 1
ATOM 2113 C C . SER A 1 279 ? 8.810 13.548 -16.371 1.00 94.19 279 SER A C 1
ATOM 2115 O O . SER A 1 279 ? 8.734 12.958 -15.286 1.00 94.19 279 SER A O 1
ATOM 2117 N N . PRO A 1 280 ? 7.925 14.492 -16.740 1.00 96.38 280 PRO A N 1
ATOM 2118 C CA . PRO A 1 280 ? 6.614 14.528 -16.126 1.00 96.38 280 PRO A CA 1
ATOM 2119 C C . PRO A 1 280 ? 5.882 13.225 -16.461 1.00 96.38 280 PRO A C 1
ATOM 2121 O O . PRO A 1 280 ? 5.943 12.736 -17.587 1.00 96.38 280 PRO A O 1
ATOM 2124 N N . VAL A 1 281 ? 5.185 12.671 -15.481 1.00 94.62 281 VAL A N 1
ATOM 2125 C CA . VAL A 1 281 ? 4.346 11.487 -15.663 1.00 94.62 281 VAL A CA 1
ATOM 2126 C C . VAL A 1 281 ? 2.918 11.843 -15.328 1.00 94.62 281 VAL A C 1
ATOM 2128 O O . VAL A 1 281 ? 2.659 12.553 -14.360 1.00 94.62 281 VAL A O 1
ATOM 2131 N N . GLU A 1 282 ? 1.995 11.332 -16.126 1.00 94.94 282 GLU A N 1
ATOM 2132 C CA . GLU A 1 282 ? 0.579 11.334 -15.810 1.00 94.94 282 GLU A CA 1
ATOM 2133 C C . GLU A 1 282 ? -0.064 10.044 -16.302 1.00 94.94 282 GLU A C 1
ATOM 2135 O O . GLU A 1 282 ? 0.410 9.428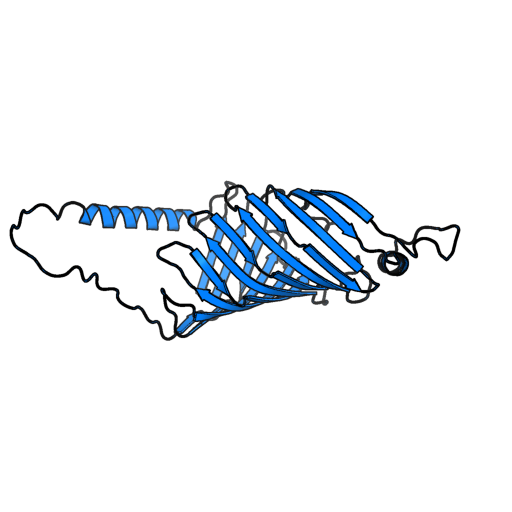 -17.260 1.00 94.94 282 GLU A O 1
ATOM 2140 N N . GLY A 1 283 ? -1.127 9.616 -15.635 1.00 91.38 283 GLY A N 1
ATOM 2141 C CA . GLY A 1 283 ? -1.856 8.430 -16.043 1.00 91.38 283 GLY A CA 1
ATOM 2142 C C . GLY A 1 283 ? -3.030 8.116 -15.138 1.00 91.38 283 GLY A C 1
ATOM 2143 O O . GLY A 1 283 ? -3.322 8.826 -14.176 1.00 91.38 283 GLY A O 1
ATOM 2144 N N . ILE A 1 284 ? -3.703 7.026 -15.480 1.00 88.06 284 ILE A N 1
ATOM 2145 C CA . ILE A 1 284 ? -4.795 6.452 -14.705 1.00 88.06 284 ILE A CA 1
ATOM 2146 C C . ILE A 1 284 ? -4.351 5.083 -14.197 1.00 88.06 284 ILE A C 1
ATOM 2148 O O . ILE A 1 284 ? -3.826 4.263 -14.955 1.00 88.06 284 ILE A O 1
ATOM 2152 N N . CYS A 1 285 ? -4.553 4.825 -12.913 1.00 73.25 285 CYS A N 1
ATOM 2153 C CA . CYS A 1 285 ? -4.436 3.501 -12.329 1.00 73.25 285 CYS A CA 1
ATOM 2154 C C . CYS A 1 285 ? -5.693 2.721 -12.721 1.00 73.25 285 CYS A C 1
ATOM 2156 O O . CYS A 1 285 ? -6.673 2.679 -11.985 1.00 73.25 285 CYS A O 1
ATOM 2158 N N . ASN A 1 286 ? -5.695 2.152 -13.927 1.00 55.75 286 ASN A N 1
ATOM 2159 C CA . ASN A 1 286 ? -6.815 1.336 -14.378 1.00 55.75 286 ASN A CA 1
ATOM 2160 C C . ASN A 1 286 ? -6.966 0.116 -13.442 1.00 55.75 286 ASN A C 1
ATOM 2162 O O . ASN A 1 286 ? -5.987 -0.623 -13.291 1.00 55.75 286 ASN A O 1
ATOM 2166 N N . PRO A 1 287 ? -8.147 -0.150 -12.850 1.00 45.44 287 PRO A N 1
ATOM 2167 C CA . PRO A 1 287 ? -8.353 -1.320 -11.998 1.00 45.44 287 PRO A CA 1
ATOM 2168 C C . PRO A 1 287 ? -8.235 -2.681 -12.711 1.00 45.44 287 PRO A C 1
ATOM 2170 O O . PRO A 1 287 ? -8.396 -3.706 -12.057 1.00 45.44 287 PRO A O 1
ATOM 2173 N N . SER A 1 288 ? -7.891 -2.756 -14.005 1.00 38.72 288 SER A N 1
ATOM 2174 C CA . SER A 1 288 ? -7.466 -4.027 -14.605 1.00 38.72 288 SER A CA 1
ATOM 2175 C C . SER A 1 288 ? -6.618 -3.882 -15.874 1.00 38.72 288 SER A C 1
ATOM 2177 O O . SER A 1 288 ? -7.070 -3.329 -16.877 1.00 38.72 288 SER A O 1
ATOM 2179 N N . PRO A 1 289 ? -5.403 -4.455 -15.870 1.00 34.78 289 PRO A N 1
ATOM 2180 C 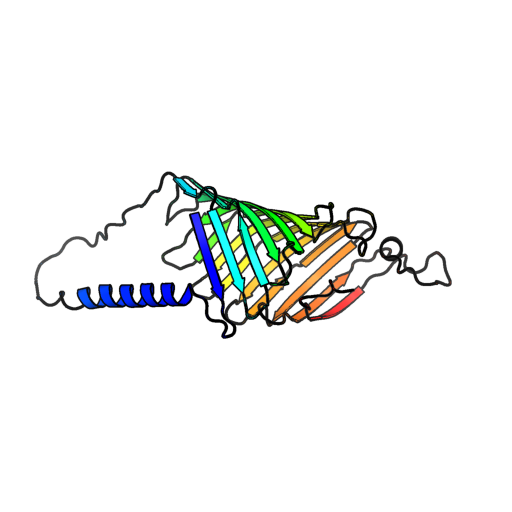CA . PRO A 1 289 ? -4.761 -4.987 -17.070 1.00 34.78 289 PRO A CA 1
ATOM 2181 C C . PRO A 1 289 ? -4.627 -6.525 -17.038 1.00 34.78 289 PRO A C 1
ATOM 2183 O O . PRO A 1 289 ? -3.820 -7.072 -17.795 1.00 34.78 289 PRO A O 1
ATOM 2186 N N . TRP A 1 290 ? -5.359 -7.224 -16.157 1.00 40.69 290 TRP A N 1
ATOM 2187 C CA . TRP A 1 290 ? -5.230 -8.678 -15.936 1.00 40.69 290 TRP A CA 1
ATOM 2188 C C . TRP A 1 290 ? -6.212 -9.531 -16.752 1.00 40.69 290 TRP A C 1
ATOM 2190 O O . TRP A 1 290 ? -6.364 -10.720 -16.491 1.00 40.69 290 TRP A O 1
ATOM 2200 N N . THR A 1 291 ? -6.838 -8.945 -17.771 1.00 32.78 291 THR A N 1
ATOM 2201 C CA . THR A 1 291 ? -7.570 -9.659 -18.821 1.00 32.78 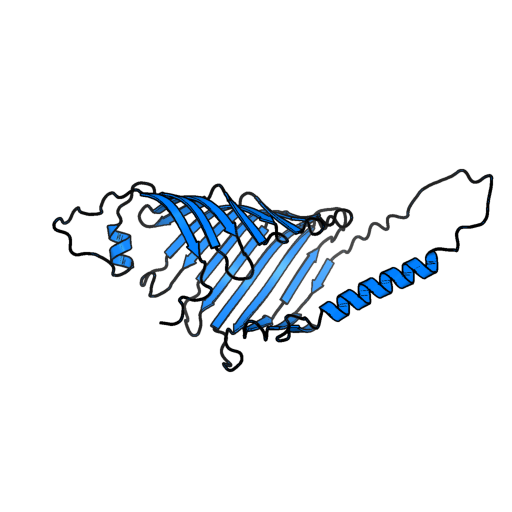291 THR A CA 1
ATOM 2202 C C . THR A 1 291 ? -6.865 -9.457 -20.163 1.00 32.78 291 THR A C 1
ATOM 2204 O O . THR A 1 291 ? -7.212 -8.573 -20.942 1.00 32.78 291 THR A O 1
ATOM 2207 N N . ALA A 1 292 ? -5.835 -10.262 -20.422 1.00 27.39 292 ALA A N 1
ATOM 2208 C CA . ALA A 1 292 ? -5.353 -10.575 -21.770 1.00 27.39 292 ALA A CA 1
ATOM 2209 C C . ALA A 1 292 ? -4.546 -11.874 -21.743 1.00 27.39 292 ALA A C 1
ATOM 2211 O O . ALA A 1 292 ? -3.593 -11.944 -20.932 1.00 27.39 292 ALA A O 1
#

Sequence (292 aa):
MLLNLARDESGRGNWETLIEQLESRGEAAESVLAPASAGPNPDATVDESGLSVALNIASVQVHQGQVNYRDAQAERHVTLEQLNISGRNVNPDRPFPLNASLRVLLDNDLDTEAATLVSDLILKTQVDLGLAEGRHVLSKLSLQTDSRLGDSQDQQKINLDAAEAILDLGKQQLTVTDGQLDTSLLHPRLGEKRLPLAMGFQLDADLQAQTAQLRELHLTGPDGLALTGNLNLDELFTAPTYRGQVQLEPLSLRPWLTRLDAMPATASDTALSEASLTSPVEGICNPSPWTA

Foldseek 3Di:
DEAEWEQDLVRDIPCVVVVVVVVVVVVVVVVVV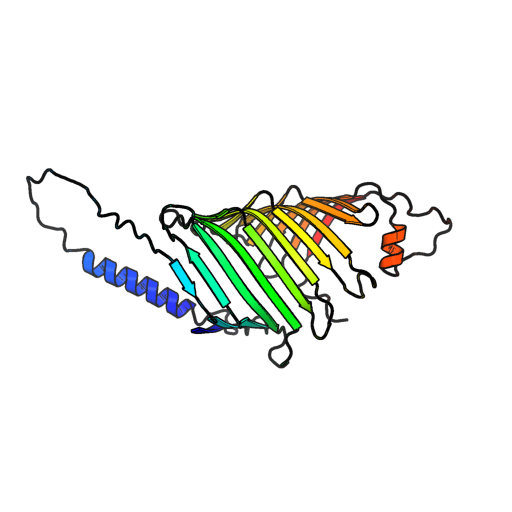PPPPDDDDDDDDDDPDPPPPFDFDQKDWDFFYWYWYYYPNQQKIKIKTGWIKMWGRDTQADWTKIKIWIKIFIDSHNPDPFGQKIKTKIWIFTWHCPVVQQKIKTAQIWMWIWMDGTPDPDTKIKIKTFRMWIQRPVQRKIWTHFIKIWIFDADVQQAHHTWIKIWTWIKIARVVQQKMKTAQTWIDTPQQWTKGWIWIWGPNPHKIKIKIKMKTAWGQCVVRCVRNVNDDDDPDPCPRGTDIDIDIDIDIPPPDPPPD

pLDDT: mean 85.17, std 17.48, range [27.39, 98.69]

Nearest PDB structures (foldseek):
  6hds-assembly2_D  TM=3.625E-01  e=4.628E+00  Afifella pfennigii
  9eag-assembly1_A  TM=3.104E-01  e=5.936E+00  Homo sapiens

Radius of gyration: 24.95 Å; Cα contacts (8 Å, |Δi|>4): 670; chains: 1; bounding box: 59×50×84 Å

Mean predicted aligned error: 10.22 Å

=== Feature glossary ===
The record interleaves many kinds of information about one protein. Here is each kind framed as the question it answers.

Q: What known structures does this most resemble?
A: Structural nearest neighbors (via Foldseek easy-search vs the PDB). Reported per hit: target PDB id, E-value, and alignment TM-score. A TM-score above ~0.5 is the conventional threshold for 'same fold'.

Q: Where is each backbone atom in 3D?
A: The mmCIF table is the protein's shape written out atom by atom. For each backbone N, Cα, C, and carbonyl O, it records an (x, y, z) coordinate triple in Å plus the residue type, chain letter, and residue number.

Q: What are the backbone torsion angles?
A: The φ/ψ torsion pair specifies the backbone conformation at each residue. φ rotates about the N–Cα bond, ψ about the Cα–C bond. Steric clashes forbid most of the (φ, ψ) plane — the allowed regions (α-helix basin, β-sheet basin, left-handed helix) are the Ramachandran-allowed regions.

Q: Which residues are buried vs exposed?
A: Solvent-accessible surface area (SASA) is the area in Å² traced out by the centre of a 1.4 Å probe sphere (a water molecule) rolled over the protein's van der Waals surface (Shrake–Rupley / Lee–Richards construction). Buried residues have near-zero SASA; fully exposed residues can exceed 200 Å². The total SASA scales roughly with the number of surface residues.

Q: How confident is the AlphaFold model at each residue?
A: pLDDT is the predicted lDDT-Cα score: AlphaFold's confidence that the local environment of each residue (all inter-atomic distances within 15 Å) is correctly placed. It is a per-residue number between 0 and 100, with higher meaning more reliable.

Q: What does the local fold look like, residue by residue?
A: 3Di is Foldseek's structural alphabet. Each residue is assigned one of twenty discrete states based on how its Cα sits relative to its spatial (not sequential) neighbors. Aligning 3Di strings finds structural homologs roughly as well as full 3D superposition, but orders of magnitude faster.

Q: How big and how compact is the whole molecule?
A: Radius of gyration (Rg) is the root-mean-square distance of Cα atoms from their centroid — a single number for overall size and compactness. A globular domain of N residues has Rg ≈ 2.2·N^0.38 Å; an extended or disordered chain has a much larger Rg. The Cα contact count is the number of residue pairs whose Cα atoms are within 8 Å and are more than four positions apart in sequence — a standard proxy for tertiary packing density. The bounding box is the smallest axis-aligned box enclosing all Cα atoms.

Q: Which residues are in helices, strands, or loops?
A: DSSP 8-state secondary structure assigns each residue one of H (α-helix), G (3₁₀-helix), I (π-helix), E (extended β-strand), B (isolated β-bridge), T (hydrogen-bonded turn), S (bend), or '-' (coil). The assignment is computed from backbone hydrogen-bond geometry via the Kabsch–Sander algorithm.

Q: How mobile is each atom in the crystal?
A: Crystallographic B-factors measure how much each atom's electron density is smeared out, in Å². They rise in mobile loops and surface residues and fall in the buried interior. In AlphaFold models this column is repurposed to hold pLDDT instead.

Q: What if only a Cα trace is available?
A: P-SEA three-state annotation labels each residue as helix, strand, or coil based purely on the geometry of the Cα trace. It serves as a fallback when the full backbone (and thus DSSP) is unavailable.

Q: What family and function is it annotated with?
A: Database cross-references. InterPro integrates a dozen domain/family signature databases into unified entries with residue-range hits. GO terms attach function/process/location labels with evidence codes. CATH codes position the fold in a four-level structural taxonomy. Organism is the NCBI-taxonomy species name.

Q: Are the domains correctly placed relative to each other?
A: Predicted Aligned Error (PAE) is an AlphaFold confidence matrix: entry (i, j) is the expected error in the position of residue j, in ångströms, when the prediction is superimposed on the true structure at residue i. Low PAE within a block of residues means that block is internally rigid and well-predicted; high PAE between two blocks means their relative placement is uncertain even if each block individually is confident.

Q: What do the diagnostic plots show?
A: Three diagnostic plots accompany the record. The Cα contact map visualizes the tertiary structure as a 2D adjacency matrix (8 Å cutoff, sequence-local contacts suppressed). The Ramachandran plot shows the distribution of backbone (φ, ψ) torsions, with points in the α and β basins reflecting secondary structure content. The PAE plot shows AlphaFold's inter-residue confidence as a color matrix.

Q: What is the amino-acid chain?
A: Primary structure: the covalent order of the twenty standard amino acids along the backbone. Two proteins with the same sequence will (almost always) fold to the same structure; two with 30% identity often share a fold but not the details.

Q: What do the rendered images show?
A: The six renders are orthographic views along the three Cartesian axes in both directions. Representation (cartoon, sticks, or surface) and color scheme (sequence-rainbow or by-chain) vary across proteins so the training set covers all the common visualization conventions.